Protein AF-0000000066564131 (afdb_homodimer)

Structure (mmCIF, N/CA/C/O backbone):
data_AF-0000000066564131-model_v1
#
loop_
_entity.id
_entity.type
_entity.pdbx_description
1 polymer 'HAUS augmin-like complex, subunit 7'
#
loop_
_atom_site.group_PDB
_atom_site.id
_atom_site.type_symbol
_atom_site.label_atom_id
_atom_site.label_alt_id
_atom_site.label_comp_id
_atom_site.label_asym_id
_atom_site.label_entity_id
_atom_site.label_seq_id
_atom_site.pdbx_PDB_ins_code
_atom_site.Cartn_x
_atom_site.Cartn_y
_atom_site.Cartn_z
_atom_site.occupancy
_atom_site.B_iso_or_equiv
_atom_site.auth_seq_id
_atom_site.auth_comp_id
_atom_site.auth_asym_id
_atom_site.auth_atom_id
_atom_site.pdbx_PDB_model_num
ATOM 1 N N . MET A 1 1 ? 65.5 -25.828 -34.531 1 21.27 1 MET A N 1
ATOM 2 C CA . MET A 1 1 ? 65.5 -26.016 -33.062 1 21.27 1 MET A CA 1
ATOM 3 C C . MET A 1 1 ? 64.812 -24.844 -32.375 1 21.27 1 MET A C 1
ATOM 5 O O . MET A 1 1 ? 64.188 -25.016 -31.359 1 21.27 1 MET A O 1
ATOM 9 N N . ALA A 1 2 ? 65.5 -23.75 -32.469 1 27.19 2 ALA A N 1
ATOM 10 C CA . ALA A 1 2 ? 65.25 -22.656 -31.531 1 27.19 2 ALA A CA 1
ATOM 11 C C . ALA A 1 2 ? 63.906 -22 -31.797 1 27.19 2 ALA A C 1
ATOM 13 O O . ALA A 1 2 ? 63.781 -21.156 -32.656 1 27.19 2 ALA A O 1
ATOM 14 N N . GLU A 1 3 ? 62.781 -22.859 -31.734 1 22.05 3 GLU A N 1
ATOM 15 C CA . GLU A 1 3 ? 61.438 -22.453 -32.125 1 22.05 3 GLU A CA 1
ATOM 16 C C . GLU A 1 3 ? 60.938 -21.281 -31.266 1 22.05 3 GLU A C 1
ATOM 18 O O . GLU A 1 3 ? 61.344 -21.156 -30.109 1 22.05 3 GLU A O 1
ATOM 23 N N . LYS A 1 4 ? 59.938 -20.578 -31.75 1 25.47 4 LYS A N 1
ATOM 24 C CA . LYS A 1 4 ? 59.219 -19.328 -31.594 1 25.47 4 LYS A CA 1
ATOM 25 C C . LYS A 1 4 ? 58.688 -19.172 -30.172 1 25.47 4 LYS A C 1
ATOM 27 O O . LYS A 1 4 ? 58.5 -20.156 -29.453 1 25.47 4 LYS A O 1
ATOM 32 N N . GLY A 1 5 ? 57.906 -18.031 -29.766 1 26.23 5 GLY A N 1
ATOM 33 C CA . GLY A 1 5 ? 57.594 -16.734 -29.188 1 26.23 5 GLY A CA 1
ATOM 34 C C . GLY A 1 5 ? 56.406 -16.781 -28.234 1 26.23 5 GLY A C 1
ATOM 35 O O . GLY A 1 5 ? 55.375 -16.156 -28.5 1 26.23 5 GLY A O 1
ATOM 36 N N . ALA A 1 6 ? 56.062 -17.938 -27.531 1 33.34 6 ALA A N 1
ATOM 37 C CA . ALA A 1 6 ? 54.688 -17.859 -27.094 1 33.34 6 ALA A CA 1
ATOM 38 C C . ALA A 1 6 ? 54.469 -16.688 -26.125 1 33.34 6 ALA A C 1
ATOM 40 O O . ALA A 1 6 ? 55.156 -16.594 -25.109 1 33.34 6 ALA A O 1
ATOM 41 N N . GLY A 1 7 ? 54.125 -15.492 -26.625 1 28.38 7 GLY A N 1
ATOM 42 C CA . GLY A 1 7 ? 53.781 -14.242 -25.953 1 28.38 7 GLY A CA 1
ATOM 43 C C . GLY A 1 7 ? 52.719 -14.406 -24.875 1 28.38 7 GLY A C 1
ATOM 44 O O . GLY A 1 7 ? 51.75 -15.156 -25.062 1 28.38 7 GLY A O 1
ATOM 45 N N . GLY A 1 8 ? 53.094 -14.375 -23.578 1 29.72 8 GLY A N 1
ATOM 46 C CA . GLY A 1 8 ? 52.344 -14.375 -22.328 1 29.72 8 GLY A CA 1
ATOM 47 C C . GLY A 1 8 ? 51.312 -13.25 -22.234 1 29.72 8 GLY A C 1
ATOM 48 O O . GLY A 1 8 ? 51.688 -12.07 -22.234 1 29.72 8 GLY A O 1
ATOM 49 N N . GLY A 1 9 ? 50.25 -13.242 -23.016 1 29.59 9 GLY A N 1
ATOM 50 C CA . GLY A 1 9 ? 49.219 -12.219 -22.969 1 29.59 9 GLY A CA 1
ATOM 51 C C . GLY A 1 9 ? 48.719 -11.93 -21.547 1 29.59 9 GLY A C 1
ATOM 52 O O . GLY A 1 9 ? 48.531 -12.852 -20.75 1 29.59 9 GLY A O 1
ATOM 53 N N . ALA A 1 10 ? 49.125 -10.781 -20.953 1 32.88 10 ALA A N 1
ATOM 54 C CA . ALA A 1 10 ? 48.719 -10.102 -19.734 1 32.88 10 ALA A CA 1
ATOM 55 C C . ALA A 1 10 ? 47.188 -9.922 -19.703 1 32.88 10 ALA A C 1
ATOM 57 O O . ALA A 1 10 ? 46.625 -9.32 -20.609 1 32.88 10 ALA A O 1
ATOM 58 N N . GLY A 1 11 ? 46.375 -10.93 -19.359 1 30.12 11 GLY A N 1
ATOM 59 C CA . GLY A 1 11 ? 44.969 -10.781 -19.125 1 30.12 11 GLY A CA 1
ATOM 60 C C . GLY A 1 11 ? 44.625 -9.633 -18.203 1 30.12 11 GLY A C 1
ATOM 61 O O . GLY A 1 11 ? 44.938 -9.672 -17.016 1 30.12 11 GLY A O 1
ATOM 62 N N . GLY A 1 12 ? 44.875 -8.375 -18.562 1 31.34 12 GLY A N 1
ATOM 63 C CA . GLY A 1 12 ? 44.344 -7.258 -17.797 1 31.34 12 GLY A CA 1
ATOM 64 C C . GLY A 1 12 ? 42.906 -7.426 -17.438 1 31.34 12 GLY A C 1
ATOM 65 O O . GLY A 1 12 ? 42.031 -7.461 -18.328 1 31.34 12 GLY A O 1
ATOM 66 N N . GLY A 1 13 ? 42.594 -8.266 -16.547 1 32.38 13 GLY A N 1
ATOM 67 C CA . GLY A 1 13 ? 41.25 -8.305 -16 1 32.38 13 GLY A CA 1
ATOM 68 C C . GLY A 1 13 ? 40.75 -6.938 -15.602 1 32.38 13 GLY A C 1
ATOM 69 O O . GLY A 1 13 ? 41.438 -6.188 -14.906 1 32.38 13 GLY A O 1
ATOM 70 N N . SER A 1 14 ? 40.25 -6.078 -16.578 1 35.25 14 SER A N 1
ATOM 71 C CA . SER A 1 14 ? 39.469 -4.883 -16.312 1 35.25 14 SER A CA 1
ATOM 72 C C . SER A 1 14 ? 38.594 -5.062 -15.07 1 35.25 14 SER A C 1
ATOM 74 O O . SER A 1 14 ? 37.938 -6.098 -14.906 1 35.25 14 SER A O 1
ATOM 76 N N . ASP A 1 15 ? 39 -4.391 -14.008 1 33.56 15 ASP A N 1
ATOM 77 C CA . ASP A 1 15 ? 38.344 -3.988 -12.781 1 33.56 15 ASP A CA 1
ATOM 78 C C . ASP A 1 15 ? 36.969 -3.346 -13.078 1 33.56 15 ASP A C 1
ATOM 80 O O . ASP A 1 15 ? 36.531 -2.461 -12.352 1 33.56 15 ASP A O 1
ATOM 84 N N . ASP A 1 16 ? 36.469 -3.533 -14.273 1 37 16 ASP A N 1
ATOM 85 C CA . ASP A 1 16 ? 35.125 -2.936 -14.383 1 37 16 ASP A CA 1
ATOM 86 C C . ASP A 1 16 ? 34.281 -3.227 -13.148 1 37 16 ASP A C 1
ATOM 88 O O . ASP A 1 16 ? 33.094 -3.467 -13.25 1 37 16 ASP A O 1
ATOM 92 N N . SER A 1 17 ? 34.875 -3.771 -12.102 1 38.88 17 SER A N 1
ATOM 93 C CA . SER A 1 17 ? 34 -4.184 -11 1 38.88 17 SER A CA 1
ATOM 94 C C . SER A 1 17 ? 33.312 -2.98 -10.359 1 38.88 17 SER A C 1
ATOM 96 O O . SER A 1 17 ? 32.594 -3.125 -9.359 1 38.88 17 SER A O 1
ATOM 98 N N . TYR A 1 18 ? 33.875 -1.776 -10.539 1 36.91 18 TYR A N 1
ATOM 99 C CA . TYR A 1 18 ? 33.438 -0.81 -9.539 1 36.91 18 TYR A CA 1
ATOM 100 C C . TYR A 1 18 ? 31.938 -0.532 -9.68 1 36.91 18 TYR A C 1
ATOM 102 O O . TYR A 1 18 ? 31.391 0.279 -8.938 1 36.91 18 TYR A O 1
ATOM 110 N N . TYR A 1 19 ? 31.547 -0.21 -10.961 1 37.5 19 TYR A N 1
ATOM 111 C CA . TYR A 1 19 ? 30.141 0.175 -10.953 1 37.5 19 TYR A CA 1
ATOM 112 C C . TYR A 1 19 ? 29.312 -0.785 -10.109 1 37.5 19 TYR A C 1
ATOM 114 O O . TYR A 1 19 ? 29.062 -1.925 -10.508 1 37.5 19 TYR A O 1
ATOM 122 N N . GLU A 1 20 ? 29.625 -0.934 -8.914 1 39.84 20 GLU A N 1
ATOM 123 C CA . GLU A 1 20 ? 28.734 -1.535 -7.93 1 39.84 20 GLU A CA 1
ATOM 124 C C . GLU A 1 20 ? 27.266 -1.31 -8.305 1 39.84 20 GLU A C 1
ATOM 126 O O . GLU A 1 20 ? 26.875 -0.201 -8.672 1 39.84 20 GLU A O 1
ATOM 131 N N . ASP A 1 21 ? 26.484 -2.16 -8.906 1 44.78 21 ASP A N 1
ATOM 132 C CA . ASP A 1 21 ? 25.062 -2.428 -9.172 1 44.78 21 ASP A CA 1
ATOM 133 C C . ASP A 1 21 ? 24.188 -1.838 -8.07 1 44.78 21 ASP A C 1
ATOM 135 O O . ASP A 1 21 ? 23.781 -2.545 -7.148 1 44.78 21 ASP A O 1
ATOM 139 N N . VAL A 1 22 ? 24.375 -0.812 -7.465 1 48.5 22 VAL A N 1
ATOM 140 C CA . VAL A 1 22 ? 23.672 -0.035 -6.453 1 48.5 22 VAL A CA 1
ATOM 141 C C . VAL A 1 22 ? 22.156 -0.109 -6.711 1 48.5 22 VAL A C 1
ATOM 143 O O . VAL A 1 22 ? 21.375 -0.29 -5.777 1 48.5 22 VAL A O 1
ATOM 146 N N . GLY A 1 23 ? 21.719 0.277 -7.934 1 51.34 23 GLY A N 1
ATOM 147 C CA . GLY A 1 23 ? 20.312 0.284 -8.297 1 51.34 23 GLY A CA 1
ATOM 148 C C . GLY A 1 23 ? 19.609 -1.019 -7.977 1 51.34 23 GLY A C 1
ATOM 149 O O . GLY A 1 23 ? 18.484 -1.013 -7.469 1 51.34 23 GLY A O 1
ATOM 150 N N . ASP A 1 24 ? 20.359 -2.17 -8.32 1 61.59 24 ASP A N 1
ATOM 151 C CA . ASP A 1 24 ? 19.859 -3.518 -8.086 1 61.59 24 ASP A CA 1
ATOM 152 C C . ASP A 1 24 ? 19.844 -3.854 -6.598 1 61.59 24 ASP A C 1
ATOM 154 O O . ASP A 1 24 ? 18.953 -4.555 -6.121 1 61.59 24 ASP A O 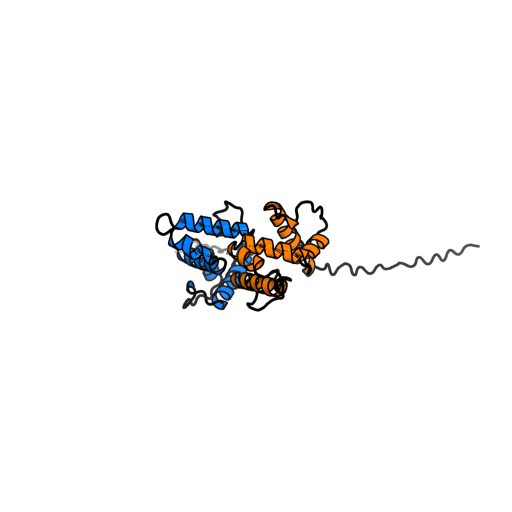1
ATOM 158 N N . ASP A 1 25 ? 20.688 -3.096 -5.879 1 78.88 25 ASP A N 1
ATOM 159 C CA . ASP A 1 25 ? 20.828 -3.455 -4.469 1 78.88 25 ASP A CA 1
ATOM 160 C C . ASP A 1 25 ? 19.594 -3.014 -3.678 1 78.88 25 ASP A C 1
ATOM 162 O O . ASP A 1 25 ? 19.109 -3.75 -2.818 1 78.88 25 ASP A O 1
ATOM 166 N N . CYS A 1 26 ? 19.25 -1.855 -4.102 1 79.56 26 CYS A N 1
ATOM 167 C CA . CYS A 1 26 ? 18.078 -1.378 -3.371 1 79.56 26 CYS A CA 1
ATOM 168 C C . CYS A 1 26 ? 16.875 -2.279 -3.617 1 79.56 26 CYS A C 1
ATOM 170 O O . CYS A 1 26 ? 16.141 -2.609 -2.686 1 79.56 26 CYS A O 1
ATOM 172 N N . VAL A 1 27 ? 16.812 -2.67 -4.871 1 86 27 VAL A N 1
ATOM 173 C CA . VAL A 1 27 ? 15.68 -3.516 -5.223 1 86 27 VAL A CA 1
ATOM 174 C C . VAL A 1 27 ? 15.836 -4.887 -4.566 1 86 27 VAL A C 1
ATOM 176 O O . VAL A 1 27 ? 14.859 -5.465 -4.086 1 86 27 VAL A O 1
ATOM 179 N N . VAL A 1 28 ? 16.984 -5.352 -4.547 1 90.44 28 VAL A N 1
ATOM 180 C CA . VAL A 1 28 ? 17.25 -6.648 -3.926 1 90.44 28 VAL A CA 1
ATOM 181 C C . VAL A 1 28 ? 16.922 -6.586 -2.438 1 90.44 28 VAL A C 1
ATOM 183 O O . VAL A 1 28 ? 16.266 -7.484 -1.903 1 90.44 28 VAL A O 1
ATOM 186 N N . LYS A 1 29 ? 17.375 -5.555 -1.848 1 90.94 29 LYS A N 1
ATOM 187 C CA . LYS A 1 29 ? 17.078 -5.391 -0.427 1 90.94 29 LYS A CA 1
ATOM 188 C C . LYS A 1 29 ? 15.57 -5.34 -0.182 1 90.94 29 LYS A C 1
ATOM 190 O O . LYS A 1 29 ? 15.062 -5.965 0.753 1 90.94 29 LYS A O 1
ATOM 195 N N . ALA A 1 30 ? 14.961 -4.59 -0.982 1 90.56 30 ALA A N 1
ATOM 196 C CA . ALA A 1 30 ? 13.508 -4.473 -0.859 1 90.56 30 ALA A CA 1
ATOM 197 C C . ALA A 1 30 ? 12.836 -5.828 -1.058 1 90.56 30 ALA A C 1
ATOM 199 O O . ALA A 1 30 ? 11.906 -6.18 -0.324 1 90.56 30 ALA A O 1
ATOM 200 N N . ALA A 1 31 ? 13.328 -6.559 -2.047 1 92.94 31 ALA A N 1
ATOM 201 C CA . ALA A 1 31 ? 12.766 -7.879 -2.32 1 92.94 31 ALA A CA 1
ATOM 202 C C . ALA A 1 31 ? 12.953 -8.812 -1.13 1 92.94 31 ALA A C 1
ATOM 204 O O . ALA A 1 31 ? 12.031 -9.539 -0.752 1 92.94 31 ALA A O 1
ATOM 205 N N . VAL A 1 32 ? 14.039 -8.805 -0.556 1 93.88 32 VAL A N 1
ATOM 206 C CA . VAL A 1 32 ? 14.328 -9.648 0.6 1 93.88 32 VAL A CA 1
ATOM 207 C C . VAL A 1 32 ? 13.398 -9.273 1.754 1 93.88 32 VAL A C 1
ATOM 209 O O . VAL A 1 32 ? 12.852 -10.148 2.432 1 93.88 32 VAL A O 1
ATOM 212 N N . GLU A 1 33 ? 13.219 -8.047 1.952 1 92.69 33 GLU A N 1
ATOM 213 C CA . GLU A 1 33 ? 12.32 -7.59 3.01 1 92.69 33 GLU A CA 1
ATOM 214 C C . GLU A 1 33 ? 10.891 -8.07 2.768 1 92.69 33 GLU A C 1
ATOM 216 O O . GLU A 1 33 ? 10.234 -8.57 3.682 1 92.69 33 GLU A O 1
ATOM 221 N N . VAL A 1 34 ? 10.43 -7.863 1.534 1 93.94 34 VAL A N 1
ATOM 222 C CA . VAL A 1 34 ? 9.078 -8.281 1.191 1 93.94 34 VAL A CA 1
ATOM 223 C C . VAL A 1 34 ? 8.945 -9.797 1.357 1 93.94 34 VAL A C 1
ATOM 225 O O . VAL A 1 34 ? 7.938 -10.289 1.865 1 93.94 34 VAL A O 1
ATOM 228 N N . PHE A 1 35 ? 9.977 -10.5 0.983 1 95.12 35 PHE A N 1
ATOM 229 C CA . PHE A 1 35 ? 10 -11.953 1.102 1 95.12 35 PHE A CA 1
ATOM 230 C C . PHE A 1 35 ? 9.828 -12.375 2.555 1 95.12 35 PHE A C 1
ATOM 232 O O . PHE A 1 35 ? 9.031 -13.266 2.857 1 95.12 35 PHE A O 1
ATOM 239 N N . GLU A 1 36 ? 10.539 -11.758 3.42 1 94.56 36 GLU A N 1
ATOM 240 C CA . GLU A 1 36 ? 10.445 -12.062 4.844 1 94.56 36 GLU A CA 1
ATOM 241 C C . GLU A 1 36 ? 9.062 -11.727 5.395 1 94.56 36 GLU A C 1
ATOM 243 O O . GLU A 1 36 ? 8.516 -12.477 6.211 1 94.56 36 GLU A O 1
ATOM 248 N N . LYS A 1 37 ? 8.57 -10.648 4.988 1 93.94 37 LYS A N 1
ATOM 249 C CA . LYS A 1 37 ? 7.234 -10.266 5.43 1 93.94 37 LYS A CA 1
ATOM 250 C C . LYS A 1 37 ? 6.188 -11.266 4.945 1 93.94 37 LYS A C 1
ATOM 252 O O . LYS A 1 37 ? 5.258 -11.602 5.684 1 93.94 37 LYS A O 1
ATOM 257 N N . LEU A 1 38 ? 6.301 -11.672 3.729 1 95.62 38 LEU A N 1
ATOM 258 C CA . LEU A 1 38 ? 5.391 -12.672 3.182 1 95.62 38 LEU A CA 1
ATOM 259 C C . LEU A 1 38 ? 5.445 -13.961 3.998 1 95.62 38 LEU A C 1
ATOM 261 O O . LEU A 1 38 ? 4.406 -14.562 4.285 1 95.62 38 LEU A O 1
ATOM 265 N N . LYS A 1 39 ? 6.656 -14.336 4.332 1 94.38 39 LYS A N 1
ATOM 266 C CA . LYS A 1 39 ? 6.809 -15.508 5.191 1 94.38 39 LYS A CA 1
ATOM 267 C C . LYS A 1 39 ? 6.14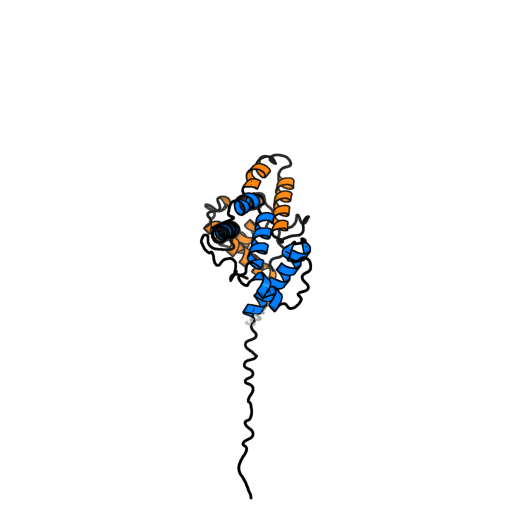1 -15.289 6.547 1 94.38 39 LYS A C 1
ATOM 269 O O . LYS A 1 39 ? 5.516 -16.203 7.094 1 94.38 39 LYS A O 1
ATOM 274 N N . GLY A 1 40 ? 6.34 -14.117 7.027 1 92.94 40 GLY A N 1
ATOM 275 C CA . GLY A 1 40 ? 5.785 -13.781 8.328 1 92.94 40 GLY A CA 1
ATOM 276 C C . GLY A 1 40 ? 4.273 -13.867 8.375 1 92.94 40 GLY A C 1
ATOM 277 O O . GLY A 1 40 ? 3.695 -14.211 9.406 1 92.94 40 GLY A O 1
ATOM 278 N N . ILE A 1 41 ? 3.615 -13.586 7.309 1 93.31 41 ILE A N 1
ATOM 279 C CA . ILE A 1 41 ? 2.156 -13.625 7.297 1 93.31 41 ILE A CA 1
ATOM 280 C C . ILE A 1 41 ? 1.683 -14.945 6.695 1 93.31 41 ILE A C 1
ATOM 282 O O . ILE A 1 41 ? 0.533 -15.062 6.27 1 93.31 41 ILE A O 1
ATOM 286 N N . SER A 1 42 ? 2.566 -15.891 6.555 1 93.25 42 SER A N 1
ATOM 287 C CA . SER A 1 42 ? 2.297 -17.266 6.129 1 93.25 42 SER A CA 1
ATOM 288 C C . SER A 1 42 ? 1.725 -17.297 4.715 1 93.25 42 SER A C 1
ATOM 290 O O . SER A 1 42 ? 0.73 -17.984 4.461 1 93.25 42 SER A O 1
ATOM 292 N N . CYS A 1 43 ? 2.295 -16.594 3.762 1 96.38 43 CYS A N 1
ATOM 293 C CA . CYS A 1 43 ? 1.938 -16.734 2.354 1 96.38 43 CYS A CA 1
ATOM 294 C C . CYS A 1 43 ? 2.037 -18.188 1.903 1 96.38 43 CYS A C 1
ATOM 296 O O . CYS A 1 43 ? 3.109 -18.797 1.973 1 96.38 43 CYS A O 1
ATOM 298 N N . PRO A 1 44 ? 1.029 -18.734 1.34 1 96.06 44 PRO A N 1
ATOM 299 C CA . PRO A 1 44 ? 1.027 -20.156 1.01 1 96.06 44 PRO A CA 1
ATOM 300 C C . PRO A 1 44 ? 1.983 -20.5 -0.13 1 96.06 44 PRO A C 1
ATOM 302 O O . PRO A 1 44 ? 2.441 -21.641 -0.234 1 96.06 44 PRO A O 1
ATOM 305 N N . PHE A 1 45 ? 2.342 -19.562 -0.992 1 95.38 45 PHE A N 1
ATOM 306 C CA . PHE A 1 45 ? 3.182 -19.812 -2.156 1 95.38 45 PHE A CA 1
ATOM 307 C C . PHE A 1 45 ? 4.652 -19.859 -1.764 1 95.38 45 PHE A C 1
ATOM 309 O O . PHE A 1 45 ? 5.508 -20.234 -2.57 1 95.38 45 PHE A O 1
ATOM 316 N N . LEU A 1 46 ? 4.941 -19.469 -0.577 1 95.19 46 LEU A N 1
ATOM 317 C CA . LEU A 1 46 ? 6.328 -19.516 -0.123 1 95.19 46 LEU A CA 1
ATOM 318 C C . LEU A 1 46 ? 6.559 -20.688 0.816 1 95.19 46 LEU A C 1
ATOM 320 O O . LEU A 1 46 ? 7.691 -20.953 1.219 1 95.19 46 LEU A O 1
ATOM 324 N N . ASP A 1 47 ? 5.508 -21.312 1.133 1 91.75 47 ASP A N 1
ATOM 325 C CA . ASP A 1 47 ? 5.617 -22.469 2.031 1 91.75 47 ASP A CA 1
ATOM 326 C C . ASP A 1 47 ? 6.492 -23.562 1.421 1 91.75 47 ASP A C 1
ATOM 328 O O . ASP A 1 47 ? 6.309 -23.922 0.258 1 91.75 47 ASP A O 1
ATOM 332 N N . GLY A 1 48 ? 7.48 -23.938 2.168 1 89.25 48 GLY A N 1
ATOM 333 C CA . GLY A 1 48 ? 8.336 -25.031 1.721 1 89.25 48 GLY A CA 1
ATOM 334 C C . GLY A 1 48 ? 9.492 -24.562 0.858 1 89.25 48 GLY A C 1
ATOM 335 O O . GLY A 1 48 ? 10.32 -25.375 0.424 1 89.25 48 GLY A O 1
ATOM 336 N N . LEU A 1 49 ? 9.461 -23.297 0.427 1 89.19 49 LEU A N 1
ATOM 337 C CA . LEU A 1 49 ? 10.586 -22.75 -0.324 1 89.19 49 LEU A CA 1
ATOM 338 C C . LEU A 1 49 ? 11.781 -22.5 0.59 1 89.19 49 LEU A C 1
ATOM 340 O O . LEU A 1 49 ? 11.625 -22.016 1.709 1 89.19 49 LEU A O 1
ATOM 344 N N . TYR A 1 50 ? 12.977 -22.984 0.189 1 90.38 50 TYR A N 1
ATOM 345 C CA . TYR A 1 50 ? 14.211 -22.75 0.926 1 90.38 50 TYR A CA 1
ATOM 346 C C . TYR A 1 50 ? 15.188 -21.906 0.114 1 90.38 50 TYR A C 1
ATOM 348 O O . TYR A 1 50 ? 16.281 -22.359 -0.23 1 90.38 50 TYR A O 1
ATOM 356 N N . ILE A 1 51 ? 14.82 -20.766 -0.313 1 91.81 51 ILE A N 1
ATOM 357 C CA . ILE A 1 51 ? 15.648 -19.812 -1.055 1 91.81 51 ILE A CA 1
ATOM 358 C C . ILE A 1 51 ? 16.25 -18.797 -0.093 1 91.81 51 ILE A C 1
ATOM 360 O O . ILE A 1 51 ? 15.562 -18.266 0.779 1 91.81 51 ILE A O 1
ATOM 364 N N . THR A 1 52 ? 17.594 -18.562 -0.138 1 90.12 52 THR A N 1
ATOM 365 C CA . THR A 1 52 ? 18.266 -17.609 0.737 1 90.12 52 THR A CA 1
ATOM 366 C C . THR A 1 52 ? 19.047 -16.578 -0.079 1 90.12 52 THR A C 1
ATOM 368 O O . THR A 1 52 ? 19.312 -15.484 0.398 1 90.12 52 THR A O 1
ATOM 371 N N . GLU A 1 53 ? 19.344 -16.969 -1.308 1 93.62 53 GLU A N 1
ATOM 372 C CA . GLU A 1 53 ? 20.125 -16.062 -2.15 1 93.62 53 GLU A CA 1
ATOM 373 C C . GLU A 1 53 ? 19.312 -14.836 -2.545 1 93.62 53 GLU A C 1
ATOM 375 O O . GLU A 1 53 ? 18.266 -14.961 -3.191 1 93.62 53 GLU A O 1
ATOM 380 N N . PRO A 1 54 ? 19.719 -13.617 -2.234 1 93.38 54 PRO A N 1
ATOM 381 C CA . PRO A 1 54 ? 18.938 -12.391 -2.453 1 93.38 54 PRO A CA 1
ATOM 382 C C . PRO A 1 54 ? 18.578 -12.172 -3.92 1 93.38 54 PRO A C 1
ATOM 384 O O . PRO A 1 54 ? 17.469 -11.742 -4.227 1 93.38 54 PRO A O 1
ATOM 387 N N . LYS A 1 55 ? 19.406 -12.438 -4.789 1 92.19 55 LYS A N 1
ATOM 388 C CA . LYS A 1 55 ? 19.125 -12.25 -6.207 1 92.19 55 LYS A CA 1
ATOM 389 C C . LYS A 1 55 ? 18.016 -13.195 -6.676 1 92.19 55 LYS A C 1
ATOM 391 O O . LYS A 1 55 ? 17.203 -12.836 -7.523 1 92.19 55 LYS A O 1
ATOM 396 N N . THR A 1 56 ? 18.109 -14.438 -6.176 1 93.81 56 THR A N 1
ATOM 397 C CA . THR A 1 56 ? 17.078 -15.414 -6.508 1 93.81 56 THR A CA 1
ATOM 398 C C . THR A 1 56 ? 15.727 -14.969 -5.973 1 93.81 56 THR A C 1
ATOM 400 O O . THR A 1 56 ? 14.703 -15.117 -6.652 1 93.81 56 THR A O 1
ATOM 403 N N . ILE A 1 57 ? 15.734 -14.445 -4.75 1 94.88 57 ILE A N 1
ATOM 404 C CA . ILE A 1 57 ? 14.516 -13.906 -4.156 1 94.88 57 ILE A CA 1
ATOM 405 C C . ILE A 1 57 ? 13.969 -12.781 -5.031 1 94.88 57 ILE A C 1
ATOM 407 O O . ILE A 1 57 ? 12.766 -12.734 -5.32 1 94.88 57 ILE A O 1
ATOM 411 N N . MET A 1 58 ? 14.82 -11.961 -5.457 1 92.38 58 MET A N 1
ATOM 412 C CA . MET A 1 58 ? 14.43 -10.844 -6.309 1 92.38 58 MET A CA 1
ATOM 413 C C . MET A 1 58 ? 13.805 -11.344 -7.609 1 92.38 58 MET A C 1
ATOM 415 O O . MET A 1 58 ? 12.773 -10.836 -8.039 1 92.38 58 MET A O 1
ATOM 419 N N . GLU A 1 59 ? 14.383 -12.328 -8.188 1 91.44 59 GLU A N 1
ATOM 420 C CA . GLU A 1 59 ? 13.867 -12.867 -9.438 1 91.44 59 GLU A CA 1
ATOM 421 C C . GLU A 1 59 ? 12.477 -13.477 -9.25 1 91.44 59 GLU A C 1
ATOM 423 O O . GLU A 1 59 ? 11.586 -13.281 -10.086 1 91.44 59 GLU A O 1
ATOM 428 N N . LEU A 1 60 ? 12.359 -14.211 -8.164 1 93.12 60 LEU A N 1
ATOM 429 C CA . LEU A 1 60 ? 11.078 -14.836 -7.848 1 93.12 60 LEU A CA 1
ATOM 430 C C . LEU A 1 60 ? 9.969 -13.797 -7.758 1 93.12 60 LEU A C 1
ATOM 432 O O . LEU A 1 60 ? 8.875 -14 -8.281 1 93.12 60 LEU A O 1
ATOM 436 N N . LEU A 1 61 ? 10.281 -12.641 -7.18 1 93.19 61 LEU A N 1
ATOM 437 C CA . LEU A 1 61 ? 9.25 -11.664 -6.852 1 93.19 61 LEU A CA 1
ATOM 438 C C . LEU A 1 61 ? 9.109 -10.625 -7.965 1 93.19 61 LEU A C 1
ATOM 440 O O . LEU A 1 61 ? 8.078 -9.961 -8.07 1 93.19 61 LEU A O 1
ATOM 444 N N . CYS A 1 62 ? 10.094 -10.523 -8.758 1 91.06 62 CYS A N 1
ATOM 445 C CA . CYS A 1 62 ? 10.07 -9.391 -9.672 1 91.06 62 CYS A CA 1
ATOM 446 C C . CYS A 1 62 ? 10.078 -9.867 -11.125 1 91.06 62 CYS A C 1
ATOM 448 O O . CYS A 1 62 ? 9.711 -9.109 -12.023 1 91.06 62 CYS A O 1
ATOM 450 N N . ARG A 1 63 ? 10.391 -10.93 -11.359 1 87.94 63 ARG A N 1
ATOM 451 C CA . ARG A 1 63 ? 10.398 -11.438 -12.727 1 87.94 63 ARG A CA 1
ATOM 452 C C . ARG A 1 63 ? 9.016 -11.953 -13.125 1 87.94 63 ARG A C 1
ATOM 454 O O . ARG A 1 63 ? 8.398 -12.719 -12.383 1 87.94 63 ARG A O 1
ATOM 461 N N . PRO A 1 64 ? 8.562 -11.492 -14.258 1 88.81 64 PRO A N 1
ATOM 462 C CA . PRO A 1 64 ? 7.266 -11.984 -14.727 1 88.81 64 PRO A CA 1
ATOM 463 C C . PRO A 1 64 ? 7.223 -13.508 -14.844 1 88.81 64 PRO A C 1
ATOM 465 O O . PRO A 1 64 ? 8.133 -14.109 -15.422 1 88.81 64 PRO A O 1
ATOM 468 N N . SER A 1 65 ? 6.266 -14.055 -14.18 1 88.38 65 SER A N 1
ATOM 469 C CA . SER A 1 65 ? 6.008 -15.492 -14.18 1 88.38 65 SER A CA 1
ATOM 470 C C . SER A 1 65 ? 4.633 -15.805 -13.609 1 88.38 65 SER A C 1
ATOM 472 O O . SER A 1 65 ? 3.961 -14.93 -13.062 1 88.38 65 SER A O 1
ATOM 474 N N . LYS A 1 66 ? 4.246 -17.031 -13.906 1 89.94 66 LYS A N 1
ATOM 475 C CA . LYS A 1 66 ? 2.98 -17.469 -13.328 1 89.94 66 LYS A CA 1
ATOM 476 C C . LYS A 1 66 ? 3.047 -17.469 -11.805 1 89.94 66 LYS A C 1
ATOM 478 O O . LYS A 1 66 ? 2.068 -17.141 -11.133 1 89.94 66 LYS A O 1
ATOM 483 N N . TYR A 1 67 ? 4.152 -17.844 -11.328 1 90.56 67 TYR A N 1
ATOM 484 C CA . TYR A 1 67 ? 4.336 -17.938 -9.883 1 90.56 67 TYR A CA 1
ATOM 485 C C . TYR A 1 67 ? 4.184 -16.562 -9.234 1 90.56 67 TYR A C 1
ATOM 487 O O . TYR A 1 67 ? 3.463 -16.406 -8.25 1 90.56 67 TYR A O 1
ATOM 495 N N . ARG A 1 68 ? 4.852 -15.578 -9.773 1 92.94 68 ARG A N 1
ATOM 496 C CA . ARG A 1 68 ? 4.73 -14.211 -9.273 1 92.94 68 ARG A CA 1
ATOM 497 C C . ARG A 1 68 ? 3.285 -13.727 -9.344 1 92.94 68 ARG A C 1
ATOM 499 O O . ARG A 1 68 ? 2.801 -13.062 -8.43 1 92.94 68 ARG A O 1
ATOM 506 N N . LEU A 1 69 ? 2.652 -14.07 -10.391 1 90.25 69 LEU A N 1
ATOM 507 C CA . LEU A 1 69 ? 1.262 -13.664 -10.562 1 90.25 69 LEU A CA 1
ATOM 508 C C . LEU A 1 69 ? 0.384 -14.258 -9.461 1 90.25 69 LEU A C 1
ATOM 510 O O . LEU A 1 69 ? -0.492 -13.57 -8.93 1 90.25 69 LEU A O 1
ATOM 514 N N . ASP A 1 70 ? 0.634 -15.492 -9.195 1 92.31 70 ASP A N 1
ATOM 515 C CA . ASP A 1 70 ? -0.132 -16.156 -8.133 1 92.31 70 ASP A CA 1
ATOM 516 C C . ASP A 1 70 ? 0.076 -15.453 -6.793 1 92.31 70 ASP A C 1
ATOM 518 O O . ASP A 1 70 ? -0.877 -15.258 -6.039 1 92.31 70 ASP A O 1
ATOM 522 N N . ILE A 1 71 ? 1.281 -15.07 -6.484 1 94.94 71 ILE A N 1
ATOM 523 C CA . ILE A 1 71 ? 1.6 -14.367 -5.242 1 94.94 71 ILE A CA 1
ATOM 524 C C . ILE A 1 71 ? 0.896 -13.016 -5.215 1 94.94 71 ILE A C 1
ATOM 526 O O . ILE A 1 71 ? 0.293 -12.641 -4.207 1 94.94 71 ILE A O 1
ATOM 530 N N . LEU A 1 72 ? 0.969 -12.328 -6.367 1 93.12 72 LEU A N 1
ATOM 531 C CA . LEU A 1 72 ? 0.342 -11.016 -6.461 1 93.12 72 LEU A CA 1
ATOM 532 C C . LEU A 1 72 ? -1.168 -11.117 -6.27 1 93.12 72 LEU A C 1
ATOM 534 O O . LEU A 1 72 ? -1.767 -10.312 -5.562 1 93.12 72 LEU A O 1
ATOM 538 N N . GLU A 1 73 ? -1.727 -12.078 -6.879 1 92.94 73 GLU A N 1
ATOM 539 C CA . GLU A 1 73 ? -3.16 -12.305 -6.723 1 92.94 73 GLU A CA 1
ATOM 540 C C . GLU A 1 73 ? -3.521 -12.555 -5.262 1 92.94 73 GLU A C 1
ATOM 542 O O . GLU A 1 73 ? -4.473 -11.961 -4.738 1 92.94 73 GLU A O 1
ATOM 547 N N . TRP A 1 74 ? -2.773 -13.414 -4.637 1 95.88 74 TRP A N 1
ATOM 548 C CA . TRP A 1 74 ? -2.998 -13.727 -3.23 1 95.88 74 TRP A CA 1
ATOM 549 C C . TRP A 1 74 ? -2.887 -12.477 -2.365 1 95.88 74 TRP A C 1
ATOM 551 O O . TRP A 1 74 ? -3.713 -12.258 -1.479 1 95.88 74 TRP A O 1
ATOM 561 N N . MET A 1 75 ? -1.882 -11.672 -2.633 1 95.69 75 MET A N 1
ATOM 562 C CA . MET A 1 75 ? -1.696 -10.422 -1.895 1 95.69 75 MET A CA 1
ATOM 563 C C . MET A 1 75 ? -2.895 -9.5 -2.076 1 95.69 75 MET A C 1
ATOM 565 O O . MET A 1 75 ? -3.385 -8.914 -1.108 1 95.69 75 MET A O 1
ATOM 569 N N . CYS A 1 76 ? -3.342 -9.359 -3.303 1 95.31 76 CYS A N 1
ATOM 570 C CA . CYS A 1 76 ? -4.461 -8.469 -3.598 1 95.31 76 CYS A CA 1
ATOM 571 C C . CYS A 1 76 ? -5.727 -8.93 -2.885 1 95.31 76 CYS A C 1
ATOM 573 O O . CYS A 1 76 ? -6.457 -8.109 -2.32 1 95.31 76 CYS A O 1
ATOM 575 N N . ILE A 1 77 ? -5.93 -10.148 -2.873 1 95.88 77 ILE A N 1
ATOM 576 C CA . ILE A 1 77 ? -7.109 -10.711 -2.225 1 95.88 77 ILE A CA 1
ATOM 577 C C . ILE A 1 77 ? -7.031 -10.477 -0.717 1 95.88 77 ILE A C 1
ATOM 579 O O . ILE A 1 77 ? -8.047 -10.219 -0.066 1 95.88 77 ILE A O 1
ATOM 583 N N . ARG A 1 78 ? -5.844 -10.617 -0.204 1 94 78 ARG A N 1
ATOM 584 C CA . ARG A 1 78 ? -5.648 -10.344 1.217 1 94 78 ARG A CA 1
ATOM 585 C C . ARG A 1 78 ? -6.02 -8.906 1.554 1 94 78 ARG A C 1
ATOM 587 O O . ARG A 1 78 ? -6.602 -8.641 2.609 1 94 78 ARG A O 1
ATOM 594 N N . VAL A 1 79 ? -5.719 -8 0.733 1 94.75 79 VAL A N 1
ATOM 595 C CA . VAL A 1 79 ? -5.977 -6.578 0.932 1 94.75 79 VAL A CA 1
ATOM 596 C C . VAL A 1 79 ? -7.461 -6.289 0.715 1 94.75 79 VAL A C 1
ATOM 598 O O . VAL A 1 79 ? -8.086 -5.59 1.515 1 94.75 79 VAL A O 1
ATOM 601 N N . CYS A 1 80 ? -7.953 -6.84 -0.313 1 96.5 80 CYS A N 1
ATOM 602 C CA . CYS A 1 80 ? -9.359 -6.648 -0.659 1 96.5 80 CYS A CA 1
ATOM 603 C C . CYS A 1 80 ? -10.031 -7.984 -0.967 1 96.5 80 CYS A C 1
ATOM 605 O O . CYS A 1 80 ? -10.047 -8.422 -2.119 1 96.5 80 CYS A O 1
ATOM 607 N N . PRO A 1 81 ? -10.688 -8.555 -0.037 1 94.38 81 PRO A N 1
ATOM 608 C CA . PRO A 1 81 ? -11.266 -9.891 -0.182 1 94.38 81 PRO A CA 1
ATOM 609 C C . PRO A 1 81 ? -12.32 -9.961 -1.287 1 94.38 81 PRO A C 1
ATOM 611 O O . PRO A 1 81 ? -12.555 -11.031 -1.855 1 94.38 81 PRO A O 1
ATOM 614 N N . SER A 1 82 ? -12.867 -8.844 -1.607 1 92.62 82 SER A N 1
ATOM 615 C CA . SER A 1 82 ? -13.875 -8.82 -2.662 1 92.62 82 SER A CA 1
ATOM 616 C C . SER A 1 82 ? -13.266 -9.188 -4.012 1 92.62 82 SER A C 1
ATOM 618 O O . SER A 1 82 ? -13.992 -9.516 -4.957 1 92.62 82 SER A O 1
ATOM 620 N N . LEU A 1 83 ? -12.023 -9.133 -4.168 1 93.56 83 LEU A N 1
ATOM 621 C CA . LEU A 1 83 ? -11.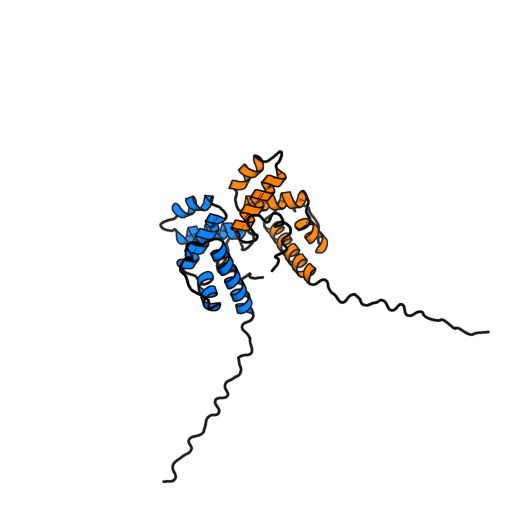344 -9.461 -5.414 1 93.56 83 LEU A CA 1
ATOM 622 C C . LEU A 1 83 ? -11.336 -10.969 -5.645 1 93.56 83 LEU A C 1
ATOM 624 O O . LEU A 1 83 ? -11.094 -11.43 -6.766 1 93.56 83 LEU A O 1
ATOM 628 N N . GLN A 1 84 ? -11.523 -11.75 -4.602 1 92.62 84 GLN A N 1
ATOM 629 C CA . GLN A 1 84 ? -11.562 -13.195 -4.758 1 92.62 84 GLN A CA 1
ATOM 630 C C . GLN A 1 84 ? -12.641 -13.617 -5.758 1 92.62 84 GLN A C 1
ATOM 632 O O . GLN A 1 84 ? -12.375 -14.398 -6.672 1 92.62 84 GLN A O 1
ATOM 637 N N . ASP A 1 85 ? -13.797 -13.07 -5.57 1 89.75 85 ASP A N 1
ATOM 638 C CA . ASP A 1 85 ? -14.898 -13.391 -6.484 1 89.75 85 ASP A CA 1
ATOM 639 C C . ASP A 1 85 ? -14.578 -12.922 -7.902 1 89.75 85 ASP A C 1
ATOM 641 O O . ASP A 1 85 ? -14.828 -13.641 -8.867 1 89.75 85 ASP A O 1
ATOM 645 N N . LYS A 1 86 ? -14.016 -11.773 -8.016 1 89.19 86 LYS A N 1
ATOM 646 C CA . LYS A 1 86 ? -13.68 -11.211 -9.32 1 89.19 86 LYS A CA 1
ATOM 647 C C . LYS A 1 86 ? -12.641 -12.078 -10.039 1 89.19 86 LYS A C 1
ATOM 649 O O . LYS A 1 86 ? -12.773 -12.359 -11.227 1 89.19 86 LYS A O 1
ATOM 654 N N . PHE A 1 87 ? -11.633 -12.539 -9.32 1 90.38 87 PHE A N 1
ATOM 655 C CA . PHE A 1 87 ? -10.562 -13.336 -9.914 1 90.38 87 PHE A CA 1
ATOM 656 C C . PHE A 1 87 ? -11.07 -14.719 -10.289 1 90.38 87 PHE A C 1
ATOM 658 O O . PHE A 1 87 ? -10.609 -15.312 -11.273 1 90.38 87 PHE A O 1
ATOM 665 N N . SER A 1 88 ? -11.992 -15.219 -9.523 1 87.5 88 SER A N 1
ATOM 666 C CA . SER A 1 88 ? -12.547 -16.547 -9.789 1 87.5 88 SER A CA 1
ATOM 667 C C . SER A 1 88 ? -13.406 -16.531 -11.055 1 87.5 88 SER A C 1
ATOM 669 O O . SER A 1 88 ? -13.492 -17.547 -11.75 1 87.5 88 SER A O 1
ATOM 671 N N . LEU A 1 89 ? -14.039 -15.438 -11.32 1 83.75 89 LEU A N 1
ATOM 672 C CA . LEU A 1 89 ? -14.891 -15.312 -12.492 1 83.75 89 LEU A CA 1
ATOM 673 C C . LEU A 1 89 ? -14.047 -15.141 -13.758 1 83.75 89 LEU A C 1
ATOM 675 O O . LEU A 1 89 ? -14.484 -15.508 -14.852 1 83.75 89 LEU A O 1
ATOM 679 N N . LEU A 1 90 ? -12.781 -14.641 -13.656 1 76.62 90 LEU A N 1
ATOM 680 C CA . LEU A 1 90 ? -11.922 -14.328 -14.797 1 76.62 90 LEU A CA 1
ATOM 681 C C . LEU A 1 90 ? -11.203 -15.578 -15.289 1 76.62 90 LEU A C 1
ATOM 683 O O . LEU A 1 90 ? -10.328 -15.492 -16.156 1 76.62 90 LEU A O 1
ATOM 687 N N . LYS A 1 91 ? -11.367 -16.922 -15.188 1 65.69 91 LYS A N 1
ATOM 688 C CA . LYS A 1 91 ? -10.688 -18.156 -15.602 1 65.69 91 LYS A CA 1
ATOM 689 C C . LYS A 1 91 ? -10.164 -18.031 -17.031 1 65.69 91 LYS A C 1
ATOM 691 O O . LYS A 1 91 ? -9.031 -18.422 -17.312 1 65.69 91 LYS A O 1
ATOM 696 N N . GLY A 1 92 ? -10.734 -17.734 -18.156 1 54.72 92 GLY A N 1
ATOM 697 C CA . GLY A 1 92 ? -10.25 -17.828 -19.531 1 54.72 92 GLY A CA 1
ATOM 698 C C . GLY A 1 92 ? -9.305 -16.703 -19.891 1 54.72 92 GLY A C 1
ATOM 699 O O . GLY A 1 92 ? -8.172 -16.938 -20.312 1 54.72 92 GLY A O 1
ATOM 700 N N . ASN A 1 93 ? -9.727 -15.656 -20.484 1 58.38 93 ASN A N 1
ATOM 701 C CA . ASN A 1 93 ? -9.094 -14.398 -20.859 1 58.38 93 ASN A CA 1
ATOM 702 C C . ASN A 1 93 ? -8.531 -13.664 -19.656 1 58.38 93 ASN A C 1
ATOM 704 O O . ASN A 1 93 ? -8.219 -12.469 -19.734 1 58.38 93 ASN A O 1
ATOM 708 N N . ALA A 1 94 ? -7.949 -14.523 -18.547 1 75.5 94 ALA A N 1
ATOM 709 C CA . ALA A 1 94 ? -8.086 -14.359 -17.094 1 75.5 94 ALA A CA 1
ATOM 710 C C . ALA A 1 94 ? -6.91 -13.578 -16.516 1 75.5 94 ALA A C 1
ATOM 712 O O . ALA A 1 94 ? -7.098 -12.68 -15.703 1 75.5 94 ALA A O 1
ATOM 713 N N . VAL A 1 95 ? -5.77 -13.742 -17.469 1 82.81 95 VAL A N 1
ATOM 714 C CA . VAL A 1 95 ? -4.613 -13.133 -16.828 1 82.81 95 VAL A CA 1
ATOM 715 C C . VAL A 1 95 ? -4.66 -11.617 -17.016 1 82.81 95 VAL A C 1
ATOM 717 O O . VAL A 1 95 ? -4.402 -10.859 -16.078 1 82.81 95 VAL A O 1
ATOM 720 N N . ASP A 1 96 ? -4.973 -11.18 -18.266 1 84.5 96 ASP A N 1
ATOM 721 C CA . ASP A 1 96 ? -5.012 -9.75 -18.562 1 84.5 96 ASP A CA 1
ATOM 722 C C . ASP A 1 96 ? -6.012 -9.031 -17.672 1 84.5 96 ASP A C 1
ATOM 724 O O . ASP A 1 96 ? -5.742 -7.922 -17.203 1 84.5 96 ASP A O 1
ATOM 728 N N . MET A 1 97 ? -7.051 -9.656 -17.531 1 85.25 97 MET A N 1
ATOM 729 C CA . MET A 1 97 ? -8.078 -9.039 -16.688 1 85.25 97 MET A CA 1
ATOM 730 C C . MET A 1 97 ? -7.652 -9.023 -15.234 1 85.25 97 MET A C 1
ATOM 732 O O . MET A 1 97 ? -7.945 -8.062 -14.508 1 85.25 97 MET A O 1
ATOM 736 N N . LYS A 1 98 ? -6.996 -10.109 -14.797 1 88.5 98 LYS A N 1
ATOM 737 C CA . LYS A 1 98 ? -6.465 -10.133 -13.438 1 88.5 98 LYS A CA 1
ATOM 738 C C . LYS A 1 98 ? -5.449 -9.008 -13.227 1 88.5 98 LYS A C 1
ATOM 740 O O . LYS A 1 98 ? -5.492 -8.305 -12.219 1 88.5 98 LYS A O 1
ATOM 745 N N . ILE A 1 99 ? -4.664 -8.812 -14.211 1 89.12 99 ILE A N 1
ATOM 746 C CA . ILE A 1 99 ? -3.639 -7.777 -14.148 1 89.12 99 ILE A CA 1
ATOM 747 C C . ILE A 1 99 ? -4.297 -6.402 -14.078 1 89.12 99 ILE A C 1
ATOM 749 O O . ILE A 1 99 ? -3.861 -5.539 -13.32 1 89.12 99 ILE A O 1
ATOM 753 N N . GLN A 1 100 ? -5.285 -6.25 -14.828 1 89.06 100 GLN A N 1
ATOM 754 C CA . GLN A 1 100 ? -6.004 -4.98 -14.812 1 89.06 100 GLN A CA 1
ATOM 755 C C . GLN A 1 100 ? -6.543 -4.676 -13.414 1 89.06 100 GLN A C 1
ATOM 757 O O . GLN A 1 100 ? -6.48 -3.533 -12.953 1 89.06 100 GLN A O 1
ATOM 762 N N . GLU A 1 101 ? -7.109 -5.695 -12.812 1 91.38 101 GLU A N 1
ATOM 763 C CA . GLU A 1 101 ? -7.613 -5.508 -11.453 1 91.38 101 GLU A CA 1
ATOM 764 C C . GLU A 1 101 ? -6.48 -5.172 -10.492 1 91.38 101 GLU A C 1
ATOM 766 O O . GLU A 1 101 ? -6.648 -4.348 -9.586 1 91.38 101 GLU A O 1
ATOM 771 N N . MET A 1 102 ? -5.352 -5.832 -10.734 1 92.25 102 MET A N 1
ATOM 772 C CA . MET A 1 102 ? -4.191 -5.555 -9.891 1 92.25 102 MET A CA 1
ATOM 773 C C . MET A 1 102 ? -3.684 -4.137 -10.109 1 92.25 102 MET A C 1
ATOM 775 O O . MET A 1 102 ? -3.303 -3.453 -9.156 1 92.25 102 MET A O 1
ATOM 779 N N . VAL A 1 103 ? -3.699 -3.668 -11.289 1 91.56 103 VAL A N 1
ATOM 780 C CA . VAL A 1 103 ? -3.277 -2.311 -11.617 1 91.56 103 VAL A CA 1
ATOM 781 C C 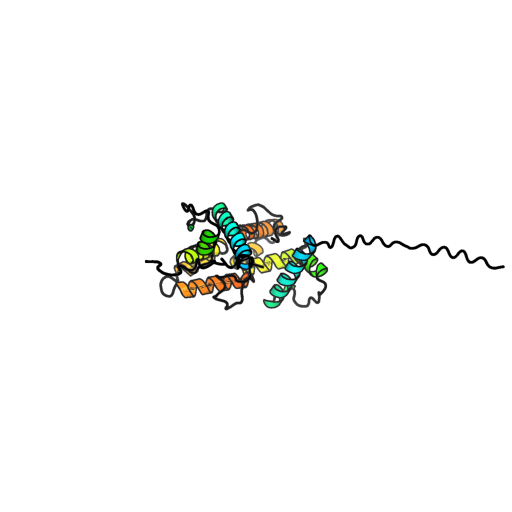. VAL A 1 103 ? -4.23 -1.303 -10.977 1 91.56 103 VAL A C 1
ATOM 783 O O . VAL A 1 103 ? -3.793 -0.28 -10.445 1 91.56 103 VAL A O 1
ATOM 786 N N . LYS A 1 104 ? -5.457 -1.596 -11.055 1 93.19 104 LYS A N 1
ATOM 787 C CA . LYS A 1 104 ? -6.438 -0.719 -10.422 1 93.19 104 LYS A CA 1
ATOM 788 C C . LYS A 1 104 ? -6.156 -0.565 -8.93 1 93.19 104 L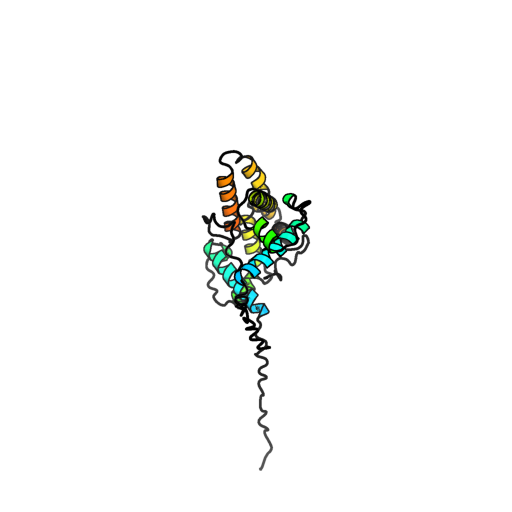YS A C 1
ATOM 790 O O . LYS A 1 104 ? -6.141 0.551 -8.414 1 93.19 104 LYS A O 1
ATOM 795 N N . LEU A 1 105 ? -5.988 -1.667 -8.344 1 93.06 105 LEU A N 1
ATOM 796 C CA . LEU A 1 105 ? -5.645 -1.611 -6.926 1 93.06 105 LEU A CA 1
ATOM 797 C C . LEU A 1 105 ? -4.34 -0.855 -6.711 1 93.06 105 LEU A C 1
ATOM 799 O O . LEU A 1 105 ? -4.23 -0.044 -5.789 1 93.06 105 LEU A O 1
ATOM 803 N N . GLY A 1 106 ? -3.334 -1.124 -7.539 1 92.5 106 GLY A N 1
ATOM 804 C CA . GLY A 1 106 ? -2.086 -0.382 -7.477 1 92.5 106 GLY A CA 1
ATOM 805 C C . GLY A 1 106 ? -2.277 1.119 -7.582 1 92.5 106 GLY A C 1
ATOM 806 O O . GLY A 1 106 ? -1.657 1.883 -6.836 1 92.5 106 GLY A O 1
ATOM 807 N N . HIS A 1 107 ? -3.113 1.51 -8.406 1 91.94 107 HIS A N 1
ATOM 808 C CA . HIS A 1 107 ? -3.398 2.93 -8.578 1 91.94 107 HIS A CA 1
ATOM 809 C C . HIS A 1 107 ? -4.113 3.504 -7.363 1 91.94 107 HIS A C 1
ATOM 811 O O . HIS A 1 107 ? -3.801 4.609 -6.918 1 91.94 107 HIS A O 1
ATOM 817 N N . ASP A 1 108 ? -5.078 2.775 -6.941 1 92.88 108 ASP A N 1
ATOM 818 C CA . ASP A 1 108 ? -5.781 3.199 -5.734 1 92.88 108 ASP A CA 1
ATOM 819 C C . ASP A 1 108 ? -4.812 3.389 -4.57 1 92.88 108 ASP A C 1
ATOM 821 O O . ASP A 1 108 ? -5.012 4.266 -3.727 1 92.88 108 ASP A O 1
ATOM 825 N N . LEU A 1 109 ? -3.742 2.637 -4.512 1 91.81 109 LEU A N 1
ATOM 826 C CA . LEU A 1 109 ? -2.689 2.746 -3.51 1 91.81 109 LEU A CA 1
ATOM 827 C C . LEU A 1 109 ? -1.665 3.805 -3.908 1 91.81 109 LEU A C 1
ATOM 829 O O . LEU A 1 109 ? -0.705 4.051 -3.176 1 91.81 109 LEU A O 1
ATOM 833 N N . MET A 1 110 ? -1.846 4.355 -5.012 1 88.94 110 MET A N 1
ATOM 834 C CA . MET A 1 110 ? -1.009 5.41 -5.574 1 88.94 110 MET A CA 1
ATOM 835 C C . MET A 1 110 ? 0.39 4.887 -5.887 1 88.94 110 MET A C 1
ATOM 837 O O . MET A 1 110 ? 1.371 5.625 -5.773 1 88.94 110 MET A O 1
ATOM 841 N N . LEU A 1 111 ? 0.529 3.648 -6.168 1 87.94 111 LEU A N 1
ATOM 842 C CA . LEU A 1 111 ? 1.809 3.014 -6.465 1 87.94 111 LEU A CA 1
ATOM 843 C C . LEU A 1 111 ? 2.1 3.047 -7.961 1 87.94 111 LEU A C 1
ATOM 845 O O . LEU A 1 111 ? 3.246 2.863 -8.375 1 87.94 111 LEU A O 1
ATOM 849 N N . CYS A 1 112 ? 1.076 3.268 -8.758 1 87.44 112 CYS A N 1
ATOM 850 C CA . CYS A 1 112 ? 1.269 3.283 -10.203 1 87.44 112 CYS A CA 1
ATOM 851 C C . CYS A 1 112 ? 0.2 4.129 -10.891 1 87.44 112 CYS A C 1
ATOM 853 O O . CYS A 1 112 ? -0.777 4.531 -10.258 1 87.44 112 CYS A O 1
ATOM 855 N N . ALA A 1 113 ? 0.517 4.402 -12.117 1 87.25 113 ALA A N 1
ATOM 856 C CA . ALA A 1 113 ? -0.463 5.121 -12.93 1 87.25 113 ALA A CA 1
ATOM 857 C C . ALA A 1 113 ? -1.639 4.223 -13.297 1 87.25 113 ALA A C 1
ATOM 859 O O . ALA A 1 113 ? -1.521 2.994 -13.273 1 87.25 113 ALA A O 1
ATOM 860 N N . PRO A 1 114 ? -2.887 4.789 -13.516 1 85.69 114 PRO A N 1
ATOM 861 C CA . PRO A 1 114 ? -4.098 4.008 -13.766 1 85.69 114 PRO A CA 1
ATOM 862 C C . PRO A 1 114 ? -3.93 3.002 -14.898 1 85.69 114 PRO A C 1
ATOM 864 O O . PRO A 1 114 ? -4.566 1.946 -14.898 1 85.69 114 PRO A O 1
ATOM 867 N N . ASP A 1 115 ? -3.092 3.201 -15.82 1 80.06 115 ASP A N 1
ATOM 868 C CA . ASP A 1 115 ? -2.982 2.279 -16.938 1 80.06 115 ASP A CA 1
ATOM 869 C C . ASP A 1 115 ? -1.578 1.688 -17.031 1 80.06 115 ASP A C 1
ATOM 871 O O . ASP A 1 115 ? -1.156 1.241 -18.109 1 80.06 115 ASP A O 1
ATOM 875 N N . ASP A 1 116 ? -0.99 1.812 -15.922 1 77.25 116 ASP A N 1
ATOM 876 C CA . ASP A 1 116 ? 0.372 1.288 -15.922 1 77.25 116 ASP A CA 1
ATOM 877 C C . ASP A 1 116 ? 0.385 -0.208 -15.617 1 77.25 116 ASP A C 1
ATOM 879 O O . ASP A 1 116 ? 0.502 -0.608 -14.461 1 77.25 116 ASP A O 1
ATOM 883 N N . GLN A 1 117 ? 0.31 -0.949 -16.641 1 64.06 117 GLN A N 1
ATOM 884 C CA . GLN A 1 117 ? 0.235 -2.396 -16.469 1 64.06 117 GLN A CA 1
ATOM 885 C C . GLN A 1 117 ? 1.603 -2.982 -16.125 1 64.06 117 GLN A C 1
ATOM 887 O O . GLN A 1 117 ? 1.704 -4.145 -15.727 1 64.06 117 GLN A O 1
ATOM 892 N N . ASP A 1 118 ? 2.666 -2.092 -16.375 1 59.56 118 ASP A N 1
ATOM 893 C CA . ASP A 1 118 ? 4.008 -2.531 -16 1 59.56 118 ASP A CA 1
ATOM 894 C C . ASP A 1 118 ? 4.191 -2.496 -14.492 1 59.56 118 ASP A C 1
ATOM 896 O O . ASP A 1 118 ? 5.301 -2.705 -13.992 1 59.56 118 ASP A O 1
ATOM 900 N N . LEU A 1 119 ? 3.283 -2.02 -13.688 1 55.22 119 LEU A N 1
ATOM 901 C CA . LEU A 1 119 ? 3.26 -1.891 -12.234 1 55.22 119 LEU A CA 1
ATOM 902 C C . LEU A 1 119 ? 4.062 -3.008 -11.57 1 55.22 119 LEU A C 1
ATOM 904 O O . LEU A 1 119 ? 4.801 -2.768 -10.617 1 55.22 119 LEU A O 1
ATOM 908 N N . LEU A 1 120 ? 3.834 -4.254 -11.945 1 52.78 120 LEU A N 1
ATOM 909 C CA . LEU A 1 120 ? 4.418 -5.395 -11.25 1 52.78 120 LEU A CA 1
ATOM 910 C C . LEU A 1 120 ? 5.934 -5.254 -11.156 1 52.78 120 LEU A C 1
ATOM 912 O O . LEU A 1 120 ? 6.562 -5.832 -10.266 1 52.78 120 LEU A O 1
ATOM 916 N N . MET A 1 121 ? 6.461 -4.559 -12.102 1 48.22 121 MET A N 1
ATOM 917 C CA . MET A 1 121 ? 7.902 -4.355 -12.008 1 48.22 121 MET A CA 1
ATOM 918 C C . MET A 1 121 ? 8.219 -2.98 -11.43 1 48.22 121 MET A C 1
ATOM 920 O O . MET A 1 121 ? 8.117 -1.969 -12.125 1 48.22 121 MET A O 1
ATOM 924 N N . PRO A 1 122 ? 7.77 -2.801 -10.219 1 42.16 122 PRO A N 1
ATOM 925 C CA . PRO A 1 122 ? 7.828 -1.454 -9.641 1 42.16 122 PRO A CA 1
ATOM 926 C C . PRO A 1 122 ? 9.148 -0.746 -9.922 1 42.16 122 PRO A C 1
ATOM 928 O O . PRO A 1 122 ? 10.219 -1.309 -9.68 1 42.16 122 PRO A O 1
ATOM 931 N N . GLU A 1 123 ? 9.336 -0.186 -10.906 1 39.78 123 GLU A N 1
ATOM 932 C CA . GLU A 1 123 ? 10.461 0.738 -10.992 1 39.78 123 GLU A CA 1
ATOM 933 C C . GLU A 1 123 ? 10.609 1.541 -9.703 1 39.78 123 GLU A C 1
ATOM 935 O O . GLU A 1 123 ? 11.609 2.242 -9.508 1 39.78 123 GLU A O 1
ATOM 940 N N . GLY A 1 124 ? 9.547 1.919 -9.109 1 36.38 124 GLY A N 1
ATOM 941 C CA . GLY A 1 124 ? 9.477 3.01 -8.148 1 36.38 124 GLY A CA 1
ATOM 942 C C . GLY A 1 124 ? 10.023 2.641 -6.781 1 36.38 124 GLY A C 1
ATOM 943 O O . GLY A 1 124 ? 9.312 2.729 -5.777 1 36.38 124 GLY A O 1
ATOM 944 N N . THR A 1 125 ? 10.734 1.536 -6.551 1 31.28 125 THR A N 1
ATOM 945 C CA . THR A 1 125 ? 11.43 1.615 -5.27 1 31.28 125 THR A CA 1
ATOM 946 C C . THR A 1 125 ? 12.039 3 -5.07 1 31.28 125 THR A C 1
ATOM 948 O O . THR A 1 125 ? 12.844 3.453 -5.883 1 31.28 125 THR A O 1
ATOM 951 N N . PRO A 1 126 ? 11.188 3.713 -4.141 1 29.02 126 PRO A N 1
ATOM 952 C CA . PRO A 1 126 ? 11.938 4.938 -3.865 1 29.02 126 PRO A CA 1
ATOM 953 C C . PRO A 1 126 ? 13.414 4.676 -3.605 1 29.02 126 PRO A C 1
ATOM 955 O O . PRO A 1 126 ? 13.789 3.568 -3.215 1 29.02 126 PRO A O 1
ATOM 958 N N . MET B 1 1 ? 40.406 63.281 24.766 1 21.08 1 MET B N 1
ATOM 959 C CA . MET B 1 1 ? 40.844 62.656 23.516 1 21.08 1 MET B CA 1
ATOM 960 C C . MET B 1 1 ? 40.25 61.25 23.375 1 21.08 1 MET B C 1
ATOM 962 O O . MET B 1 1 ? 39.781 60.688 24.359 1 21.08 1 MET B O 1
ATOM 966 N N . ALA B 1 2 ? 40.875 60.219 22.547 1 24.02 2 ALA B N 1
ATOM 967 C CA . ALA B 1 2 ? 40.406 59.312 21.5 1 24.02 2 ALA B CA 1
ATOM 968 C C . ALA B 1 2 ? 39.875 58 22.078 1 24.02 2 ALA B C 1
ATOM 970 O O . ALA B 1 2 ? 39 57.375 21.516 1 24.02 2 ALA B O 1
ATOM 971 N N . GLU B 1 3 ? 40.469 57.312 23.062 1 27.89 3 GLU B N 1
ATOM 972 C CA . GLU B 1 3 ? 40.719 55.969 22.609 1 27.89 3 GLU B CA 1
ATOM 973 C C . GLU B 1 3 ? 39.438 55.156 22.578 1 27.89 3 GLU B C 1
ATOM 975 O O . GLU B 1 3 ? 38.625 55.219 23.5 1 27.89 3 GLU B O 1
ATOM 980 N N . LYS B 1 4 ? 39.094 54.656 21.312 1 27.86 4 LYS B N 1
ATOM 981 C CA . LYS B 1 4 ? 38.125 53.906 20.516 1 27.86 4 LYS B CA 1
ATOM 982 C C . LYS B 1 4 ? 37.938 52.5 21.094 1 27.86 4 LYS B C 1
ATOM 984 O O . LYS B 1 4 ? 37.469 51.594 20.391 1 27.86 4 LYS B O 1
ATOM 989 N N . GLY B 1 5 ? 38.062 52.125 22.312 1 27.72 5 GLY B N 1
ATOM 990 C CA . GLY B 1 5 ? 38.188 50.688 22.422 1 27.72 5 GLY B CA 1
ATOM 991 C C . GLY B 1 5 ? 36.906 49.969 22 1 27.72 5 GLY B C 1
ATOM 992 O O . GLY B 1 5 ? 35.906 49.969 22.719 1 27.72 5 GLY B O 1
ATOM 993 N N . ALA B 1 6 ? 36.469 50.094 20.641 1 30.36 6 ALA B N 1
ATOM 994 C CA . ALA B 1 6 ? 35.219 49.531 20.188 1 30.36 6 ALA B CA 1
ATOM 995 C C . ALA B 1 6 ? 35.25 48 20.266 1 30.36 6 ALA B C 1
ATOM 997 O O . ALA B 1 6 ? 36.062 47.344 19.609 1 30.36 6 ALA B O 1
ATOM 998 N N . GLY B 1 7 ? 35.312 47.406 21.469 1 28.62 7 GLY B N 1
ATOM 999 C CA . GLY B 1 7 ? 35.281 45.969 21.625 1 28.62 7 GLY B CA 1
ATOM 1000 C C . GLY B 1 7 ? 34.156 45.281 20.875 1 28.62 7 GLY B C 1
ATOM 1001 O O . GLY B 1 7 ? 32.969 45.531 21.141 1 28.62 7 GLY B O 1
ATOM 1002 N N . GLY B 1 8 ? 34.312 45.156 19.5 1 28.7 8 GLY B N 1
ATOM 1003 C CA . GLY B 1 8 ? 33.375 44.438 18.656 1 28.7 8 GLY B CA 1
ATOM 1004 C C . GLY B 1 8 ? 33.125 43 19.094 1 28.7 8 GLY B C 1
ATOM 1005 O O . GLY B 1 8 ? 34.094 42.25 19.281 1 28.7 8 GLY B O 1
ATOM 1006 N N . GLY B 1 9 ? 32.281 42.75 20.078 1 30.38 9 GLY B N 1
ATOM 1007 C CA . GLY B 1 9 ? 31.891 41.406 20.5 1 30.38 9 GLY B CA 1
ATOM 1008 C C . GLY B 1 9 ? 31.438 40.531 19.359 1 30.38 9 GLY B C 1
ATOM 1009 O O . GLY B 1 9 ? 30.578 40.906 18.562 1 30.38 9 GLY B O 1
ATOM 1010 N N . ALA B 1 10 ? 32.406 39.75 18.703 1 33.91 10 ALA B N 1
ATOM 1011 C CA . ALA B 1 10 ? 32.156 38.688 17.734 1 33.91 10 ALA B CA 1
ATOM 1012 C C . ALA B 1 10 ? 31.094 37.719 18.234 1 33.91 10 ALA B C 1
ATOM 1014 O O . ALA B 1 10 ? 31.25 37.125 19.312 1 33.91 10 ALA B O 1
ATOM 1015 N N . GLY B 1 11 ? 29.797 38.031 18.094 1 31.44 11 GLY B N 1
ATOM 1016 C CA . GLY B 1 11 ? 28.75 37.031 18.297 1 31.44 11 GLY B CA 1
ATOM 1017 C C . GLY B 1 11 ? 28.984 35.75 17.547 1 31.44 11 GLY B C 1
ATOM 1018 O O . GLY B 1 11 ? 29.078 35.719 16.328 1 31.44 11 GLY B O 1
ATOM 1019 N N . GLY B 1 12 ? 29.953 34.938 17.938 1 31.34 12 GLY B N 1
ATOM 1020 C CA . GLY B 1 12 ? 30.062 33.594 17.391 1 31.34 12 GLY B CA 1
ATOM 1021 C C . GLY B 1 12 ? 28.734 32.875 17.281 1 31.34 12 GLY B C 1
ATOM 1022 O O . GLY B 1 12 ? 28.094 32.562 18.297 1 31.34 12 GLY B O 1
ATOM 1023 N N . GLY B 1 13 ? 27.875 33.312 16.359 1 33.06 13 GLY B N 1
ATOM 1024 C CA . GLY B 1 13 ? 26.719 32.469 16.047 1 33.06 13 GLY B CA 1
ATOM 1025 C C . GLY B 1 13 ? 27.078 31.016 15.852 1 33.06 13 GLY B C 1
ATOM 1026 O O . GLY B 1 13 ? 28.047 30.688 15.164 1 33.06 13 GLY B O 1
ATOM 1027 N N . SER B 1 14 ? 27.141 30.188 16.938 1 35.44 14 SER B N 1
ATOM 1028 C CA . SER B 1 14 ? 27.172 28.734 16.891 1 35.44 14 SER B CA 1
ATOM 1029 C C . SER B 1 14 ? 26.375 28.203 15.695 1 35.44 14 SER B C 1
ATOM 1031 O O . SER B 1 14 ? 25.234 28.609 15.477 1 35.44 14 SER B O 1
ATOM 1033 N N . ASP B 1 15 ? 27.109 27.812 14.641 1 34 15 ASP B N 1
ATOM 1034 C CA . ASP B 1 15 ? 26.812 26.938 13.508 1 34 15 ASP B CA 1
ATOM 1035 C C . ASP B 1 15 ? 26.125 25.656 13.953 1 34 15 ASP B C 1
ATOM 1037 O O . ASP B 1 15 ? 26.688 24.578 13.859 1 34 15 ASP B O 1
ATOM 1041 N N . ASP B 1 16 ? 25.578 25.594 15.148 1 37.22 16 ASP B N 1
ATOM 1042 C CA . ASP B 1 16 ? 24.891 24.312 15.367 1 37.22 16 ASP B CA 1
ATOM 1043 C C . ASP B 1 16 ? 24.031 23.938 14.172 1 37.22 16 ASP B C 1
ATOM 1045 O O . ASP B 1 16 ? 22.906 23.438 14.344 1 37.22 16 ASP B O 1
ATOM 1049 N N . SER B 1 17 ? 24.062 24.672 13.078 1 39.19 17 SER B N 1
ATOM 1050 C CA . SER B 1 17 ? 23.156 24.375 11.969 1 39.19 17 SER B CA 1
ATOM 1051 C C . SER B 1 17 ? 23.422 22.984 11.398 1 39.19 17 SER B C 1
ATOM 1053 O O . SER B 1 17 ? 22.812 22.609 10.398 1 39.19 17 SER B O 1
ATOM 1055 N N . TYR B 1 18 ? 24.594 22.422 11.688 1 36.75 18 TYR B N 1
ATOM 1056 C CA . TYR B 1 18 ? 24.922 21.312 10.781 1 36.75 18 TYR B CA 1
ATOM 1057 C C . TYR B 1 18 ? 23.906 20.188 10.93 1 36.75 18 TYR B C 1
ATOM 1059 O O . TYR B 1 18 ? 23.797 19.328 10.055 1 36.75 18 TYR B O 1
ATOM 1067 N N . TYR B 1 19 ? 23.75 19.734 12.227 1 37.19 19 TYR B N 1
ATOM 1068 C CA . TYR B 1 19 ? 22.922 18.531 12.25 1 37.19 19 TYR B CA 1
ATOM 1069 C C . TYR B 1 19 ? 21.656 18.734 11.43 1 37.19 19 TYR B C 1
ATOM 1071 O O . TYR B 1 19 ? 20.734 19.422 11.859 1 37.19 19 TYR B O 1
ATOM 1079 N N . GLU B 1 20 ? 21.766 19.078 10.25 1 40.25 20 GLU B N 1
ATOM 1080 C CA . GLU B 1 20 ? 20.672 18.953 9.297 1 40.25 20 GLU B CA 1
ATOM 1081 C C . GLU B 1 20 ? 19.781 17.766 9.633 1 40.25 20 GLU B C 1
ATOM 1083 O O . GLU B 1 20 ? 20.281 16.672 9.914 1 40.25 20 GLU B O 1
ATOM 1088 N N . ASP B 1 21 ? 18.672 17.781 10.344 1 44.72 21 ASP B N 1
ATOM 1089 C CA . ASP B 1 21 ? 17.516 16.953 10.633 1 44.72 21 ASP B CA 1
ATOM 1090 C C . ASP B 1 21 ? 17.25 15.969 9.5 1 44.72 21 ASP B C 1
ATOM 1092 O O . ASP B 1 21 ? 16.453 16.266 8.594 1 44.72 21 ASP B O 1
ATOM 1096 N N . VAL B 1 22 ? 18.062 15.32 8.898 1 48.38 22 VAL B N 1
ATOM 1097 C CA . VAL B 1 22 ? 18.062 14.289 7.867 1 48.38 22 VAL B CA 1
ATOM 1098 C C . VAL B 1 22 ? 16.844 13.391 8.031 1 48.38 22 VAL B C 1
ATOM 1100 O O . VAL B 1 22 ? 16.172 13.055 7.047 1 48.38 22 VAL B O 1
ATOM 1103 N N . GLY B 1 23 ? 16.656 12.766 9.242 1 51.5 23 GLY B N 1
ATOM 1104 C CA . GLY B 1 23 ? 15.562 11.852 9.516 1 51.5 23 GLY B CA 1
ATOM 1105 C C . GLY B 1 23 ? 14.211 12.414 9.102 1 51.5 23 GLY B C 1
ATOM 1106 O O . GLY B 1 23 ? 13.383 11.703 8.523 1 51.5 23 GLY B O 1
ATOM 1107 N N . ASP B 1 24 ? 14.039 13.781 9.445 1 61.44 24 ASP B N 1
ATOM 1108 C CA . ASP B 1 24 ? 12.812 14.516 9.141 1 61.44 24 ASP B CA 1
ATOM 1109 C C . ASP B 1 24 ? 12.695 14.789 7.645 1 61.44 24 ASP B C 1
ATOM 1111 O O . ASP B 1 24 ? 11.594 14.781 7.094 1 61.44 24 ASP B O 1
ATOM 1115 N N . ASP B 1 25 ? 13.867 14.742 6.996 1 78.62 25 ASP B N 1
ATOM 1116 C CA . ASP B 1 25 ? 13.836 15.133 5.59 1 78.62 25 ASP B CA 1
ATOM 1117 C C . ASP B 1 25 ? 13.219 14.031 4.73 1 78.62 25 ASP B C 1
ATOM 1119 O O . ASP B 1 25 ? 12.43 14.32 3.822 1 78.62 25 ASP B O 1
ATOM 1123 N N . CYS B 1 26 ? 13.633 12.914 5.16 1 79.31 26 CYS B N 1
ATOM 1124 C CA . CYS B 1 26 ? 13.086 11.82 4.363 1 79.31 26 CYS B CA 1
ATOM 1125 C C . CYS B 1 26 ? 11.57 11.75 4.512 1 79.31 26 CYS B C 1
ATOM 1127 O O . CYS B 1 26 ? 10.852 11.555 3.525 1 79.31 26 CYS B O 1
ATOM 1129 N N . VAL B 1 27 ? 11.164 11.977 5.75 1 86 27 VAL B N 1
ATOM 1130 C CA . VAL B 1 27 ? 9.727 11.906 6 1 86 27 VAL B CA 1
ATOM 1131 C C . VAL B 1 27 ? 9.031 13.086 5.324 1 86 27 VAL B C 1
ATOM 1133 O O . VAL B 1 27 ? 7.941 12.922 4.758 1 86 27 VAL B O 1
ATOM 1136 N N . VAL B 1 28 ? 9.625 14.172 5.371 1 90.56 28 VAL B N 1
ATOM 1137 C CA . VAL B 1 28 ? 9.062 15.359 4.738 1 90.56 28 VAL B CA 1
ATOM 1138 C C . VAL B 1 28 ? 8.945 15.133 3.23 1 90.56 28 VAL B C 1
ATOM 1140 O O . VAL B 1 28 ? 7.906 15.43 2.631 1 90.56 28 VAL B O 1
ATOM 1143 N N . LYS B 1 29 ? 9.992 14.625 2.693 1 90.62 29 LYS B N 1
ATOM 1144 C CA . LYS B 1 29 ? 9.961 14.344 1.262 1 90.62 29 LYS B CA 1
ATOM 1145 C C . LYS B 1 29 ? 8.844 13.359 0.918 1 90.62 29 LYS B C 1
ATOM 1147 O O . LYS B 1 29 ? 8.125 13.547 -0.064 1 90.62 29 LYS B O 1
ATOM 1152 N N . ALA B 1 30 ? 8.805 12.359 1.697 1 90.44 30 ALA B N 1
ATOM 1153 C CA . ALA B 1 30 ? 7.762 11.359 1.479 1 90.44 30 ALA B CA 1
ATOM 1154 C C . ALA B 1 30 ? 6.371 11.977 1.599 1 90.44 30 ALA B C 1
ATOM 1156 O O . ALA B 1 30 ? 5.484 11.688 0.797 1 90.44 30 ALA B O 1
ATOM 1157 N N . ALA B 1 31 ? 6.219 12.836 2.604 1 92.94 31 ALA B N 1
ATOM 1158 C CA . ALA B 1 31 ? 4.934 13.5 2.805 1 92.94 31 ALA B CA 1
ATOM 1159 C C . ALA B 1 31 ? 4.566 14.367 1.608 1 92.94 31 ALA B C 1
ATOM 1161 O O . ALA B 1 31 ? 3.422 14.359 1.151 1 92.94 31 ALA B O 1
ATOM 1162 N N . VAL B 1 32 ? 5.457 15.062 1.097 1 93.81 32 VAL B N 1
ATOM 1163 C CA . VAL B 1 32 ? 5.223 15.93 -0.059 1 93.81 32 VAL B CA 1
ATOM 1164 C C . VAL B 1 32 ? 4.82 15.078 -1.263 1 93.81 32 VAL B C 1
ATOM 1166 O O . VAL B 1 32 ? 3.893 15.43 -1.995 1 93.81 32 VAL B O 1
ATOM 1169 N N . GLU B 1 33 ? 5.465 14.016 -1.436 1 92.5 33 GLU B N 1
ATOM 1170 C CA . GLU B 1 33 ? 5.133 13.117 -2.539 1 92.5 33 GLU B CA 1
ATOM 1171 C C . GLU B 1 33 ? 3.711 12.578 -2.404 1 92.5 33 GLU B C 1
ATOM 1173 O O . GLU B 1 33 ? 2.947 12.578 -3.371 1 92.5 33 GLU B O 1
ATOM 1178 N N . VAL B 1 34 ? 3.398 12.102 -1.202 1 93.81 34 VAL B N 1
ATOM 1179 C CA . VAL B 1 34 ? 2.064 11.562 -0.961 1 93.81 34 VAL B CA 1
ATOM 1180 C C . VAL B 1 34 ? 1.02 12.656 -1.171 1 93.81 34 VAL B C 1
ATOM 1182 O O . VAL B 1 34 ? -0.037 12.406 -1.757 1 93.81 34 VAL B O 1
ATOM 1185 N N . PHE B 1 35 ? 1.349 13.844 -0.739 1 95 35 PHE B N 1
ATOM 1186 C CA . PHE B 1 35 ? 0.452 14.984 -0.89 1 95 35 PHE B CA 1
ATOM 1187 C C . PHE B 1 35 ? 0.152 15.242 -2.361 1 95 35 PHE B C 1
ATOM 1189 O O . PHE B 1 35 ? -1.007 15.43 -2.74 1 95 35 PHE B O 1
ATOM 1196 N N . GLU B 1 36 ? 1.154 15.234 -3.166 1 94.5 36 GLU B N 1
ATOM 1197 C CA . GLU B 1 36 ? 0.985 15.453 -4.598 1 94.5 36 GLU B CA 1
ATOM 1198 C C . GLU B 1 36 ? 0.168 14.328 -5.234 1 94.5 36 GLU B C 1
ATOM 1200 O O . GLU B 1 36 ? -0.667 14.578 -6.105 1 94.5 36 GLU B O 1
ATOM 1205 N N . LYS B 1 37 ? 0.441 13.172 -4.836 1 93.81 37 LYS B N 1
ATOM 1206 C CA . LYS B 1 37 ? -0.316 12.039 -5.359 1 93.81 37 LYS B CA 1
ATOM 1207 C C . LYS B 1 37 ? -1.789 12.133 -4.977 1 93.81 37 LYS B C 1
ATOM 1209 O O . LYS B 1 37 ? -2.668 11.828 -5.781 1 93.81 37 LYS B O 1
ATOM 1214 N N . LEU B 1 38 ? -2.053 12.492 -3.756 1 95.75 38 LEU B N 1
ATOM 1215 C CA . LEU B 1 38 ? -3.426 12.68 -3.299 1 95.75 38 LEU B CA 1
ATOM 1216 C C . LEU B 1 38 ? -4.141 13.734 -4.137 1 95.75 38 LEU B C 1
ATOM 1218 O O . LEU B 1 38 ? -5.301 13.555 -4.512 1 95.75 38 LEU B O 1
ATOM 1222 N N . LYS B 1 39 ? -3.418 14.797 -4.406 1 94.38 39 LYS B N 1
ATOM 1223 C CA . LYS B 1 39 ? -3.982 15.82 -5.277 1 94.38 39 LYS B CA 1
ATOM 1224 C C . LYS B 1 39 ? -4.262 15.266 -6.672 1 94.38 39 LYS B C 1
ATOM 1226 O O . LYS B 1 39 ? -5.285 15.586 -7.281 1 94.38 39 LYS B O 1
ATOM 1231 N N . GLY B 1 40 ? -3.324 14.492 -7.109 1 93 40 GLY B N 1
ATOM 1232 C CA . GLY B 1 40 ? -3.445 13.906 -8.438 1 93 40 GLY B CA 1
ATOM 1233 C C . GLY B 1 40 ? -4.664 13.016 -8.586 1 93 40 GLY B C 1
ATOM 1234 O O . GLY B 1 40 ? -5.262 12.953 -9.664 1 93 40 GLY B O 1
ATOM 1235 N N . ILE B 1 41 ? -5.07 12.352 -7.574 1 93.31 41 ILE B N 1
ATOM 1236 C CA . ILE B 1 41 ? -6.223 11.469 -7.668 1 93.31 41 ILE B CA 1
ATOM 1237 C C . ILE B 1 41 ? -7.465 12.172 -7.137 1 93.31 41 ILE B C 1
ATOM 1239 O O . ILE B 1 41 ? -8.461 11.531 -6.797 1 93.31 41 ILE B O 1
ATOM 1243 N N . SER B 1 42 ? -7.379 13.461 -6.945 1 93.38 42 SER B N 1
ATOM 1244 C CA . SER B 1 42 ? -8.484 14.336 -6.578 1 93.38 42 SER B CA 1
ATOM 1245 C C . SER B 1 42 ? -9.047 13.969 -5.211 1 93.38 42 SER B C 1
ATOM 1247 O O . SER B 1 42 ? -10.266 13.867 -5.047 1 93.38 42 SER B O 1
ATOM 1249 N N . CYS B 1 43 ? -8.242 13.758 -4.207 1 96.31 43 CYS B N 1
ATOM 1250 C CA . CYS B 1 43 ? -8.703 13.602 -2.832 1 96.31 43 CYS B CA 1
ATOM 1251 C C . CYS B 1 43 ? -9.578 14.773 -2.414 1 96.31 43 CYS B C 1
ATOM 1253 O O . CYS B 1 43 ? -9.125 15.922 -2.426 1 96.31 43 CYS B O 1
ATOM 1255 N N . PRO B 1 44 ? -10.742 14.547 -1.928 1 96.12 44 PRO B N 1
ATOM 1256 C CA . PRO B 1 44 ? -11.672 15.641 -1.634 1 96.12 44 PRO B CA 1
ATOM 1257 C C . PRO B 1 44 ? -11.234 16.484 -0.442 1 96.12 44 PRO B C 1
ATOM 1259 O O . PRO B 1 44 ? -11.602 17.656 -0.34 1 96.12 44 PRO B O 1
ATOM 1262 N N . PHE B 1 45 ? -10.422 15.969 0.454 1 95.44 45 PHE B N 1
ATOM 1263 C CA . PHE B 1 45 ? -10.016 16.672 1.666 1 95.44 45 PHE B CA 1
ATOM 1264 C C . PHE B 1 45 ? -8.875 17.641 1.373 1 95.44 45 PHE B C 1
ATOM 1266 O O . PHE B 1 45 ? -8.516 18.453 2.225 1 95.44 45 PHE B O 1
ATOM 1273 N N . LEU B 1 46 ? -8.328 17.547 0.233 1 95.25 46 LEU B N 1
ATOM 1274 C CA . LEU B 1 46 ? -7.25 18.453 -0.125 1 95.25 46 LEU B CA 1
ATOM 1275 C C . LEU B 1 46 ? -7.754 19.547 -1.077 1 95.25 46 LEU B C 1
ATOM 1277 O O . LEU B 1 46 ? -7.02 20.469 -1.406 1 95.25 46 LEU B O 1
ATOM 1281 N N . ASP B 1 47 ? -8.938 19.359 -1.494 1 91.81 47 ASP B N 1
ATOM 1282 C CA . ASP B 1 47 ? -9.516 20.344 -2.41 1 91.81 47 ASP B CA 1
ATOM 1283 C C . ASP B 1 47 ? -9.57 21.734 -1.769 1 91.81 47 ASP B C 1
ATOM 1285 O O . ASP B 1 47 ? -10.023 21.875 -0.632 1 91.81 47 ASP B O 1
ATOM 1289 N N . GLY B 1 48 ? -9 22.672 -2.457 1 89.31 48 GLY B N 1
ATOM 1290 C CA . GLY B 1 48 ? -9.062 24.047 -1.982 1 89.31 48 GLY B CA 1
ATOM 1291 C C . GLY B 1 48 ? -7.93 24.391 -1.036 1 89.31 48 GLY B C 1
ATOM 1292 O O . GLY B 1 48 ? -7.832 25.531 -0.573 1 89.31 48 GLY B O 1
ATOM 1293 N N . LEU B 1 49 ? -7.176 23.375 -0.573 1 89.56 49 LEU B N 1
ATOM 1294 C CA . LEU B 1 49 ? -6.016 23.656 0.264 1 89.56 49 LEU B CA 1
ATOM 1295 C C . LEU B 1 49 ? -4.875 24.25 -0.563 1 89.56 49 LEU B C 1
ATOM 1297 O O . LEU B 1 49 ? -4.617 23.797 -1.681 1 89.56 49 LEU B O 1
ATOM 1301 N N . TYR B 1 50 ? -4.285 25.375 -0.082 1 90.31 50 TYR B N 1
ATOM 1302 C CA . TYR B 1 50 ? -3.141 26 -0.726 1 90.31 50 TYR B CA 1
ATOM 1303 C C . TYR B 1 50 ? -1.908 25.938 0.167 1 90.31 50 TYR B C 1
ATOM 1305 O O . TYR B 1 50 ? -1.37 26.969 0.571 1 90.31 50 TYR B O 1
ATOM 1313 N N . ILE B 1 51 ? -1.489 24.797 0.587 1 91.88 51 ILE B N 1
ATOM 1314 C CA . ILE B 1 51 ? -0.306 24.578 1.41 1 91.88 51 ILE B CA 1
ATOM 1315 C C . ILE B 1 51 ? 0.874 24.188 0.521 1 91.88 51 ILE B C 1
ATOM 1317 O O . ILE B 1 51 ? 0.736 23.344 -0.373 1 91.88 51 ILE B O 1
ATOM 1321 N N . THR B 1 52 ? 2.057 24.859 0.667 1 90.06 52 THR B N 1
ATOM 1322 C CA . THR B 1 52 ? 3.24 24.562 -0.133 1 90.06 52 THR B CA 1
ATOM 1323 C C . THR B 1 52 ? 4.434 24.234 0.763 1 90.06 52 THR B C 1
ATOM 1325 O O . THR B 1 52 ? 5.371 23.562 0.339 1 90.06 52 THR B O 1
ATOM 1328 N N . GLU B 1 53 ? 4.371 24.719 1.992 1 93.81 53 GLU B N 1
ATOM 1329 C CA . GLU B 1 53 ? 5.48 24.5 2.91 1 93.81 53 GLU B CA 1
ATOM 1330 C C . GLU B 1 53 ? 5.598 23.016 3.283 1 93.81 53 GLU B C 1
ATOM 1332 O O . GLU B 1 53 ? 4.668 22.438 3.855 1 93.81 53 GLU B O 1
ATOM 1337 N N . PRO B 1 54 ? 6.695 22.328 3.033 1 93.25 54 PRO B N 1
ATOM 1338 C CA . PRO B 1 54 ? 6.852 20.891 3.232 1 93.25 54 PRO B CA 1
ATOM 1339 C C . PRO B 1 54 ? 6.605 20.453 4.676 1 93.25 54 PRO B C 1
ATOM 1341 O O . PRO B 1 54 ? 5.996 19.406 4.918 1 93.25 54 PRO B O 1
ATOM 1344 N N . LYS B 1 55 ? 7.008 21.172 5.609 1 92.06 55 LYS B N 1
ATOM 1345 C CA . LYS B 1 55 ? 6.805 20.812 7.008 1 92.06 55 LYS B CA 1
ATOM 1346 C C . LYS B 1 55 ? 5.324 20.844 7.375 1 92.06 55 LYS B C 1
ATOM 1348 O O . LYS B 1 55 ? 4.859 20.016 8.172 1 92.06 55 LYS B O 1
ATOM 1353 N N . THR B 1 56 ? 4.645 21.859 6.84 1 93.75 56 THR B N 1
ATOM 1354 C CA . THR B 1 56 ? 3.209 21.953 7.074 1 93.75 56 THR B CA 1
ATOM 1355 C C . THR B 1 56 ? 2.479 20.766 6.461 1 93.75 56 THR B C 1
ATOM 1357 O O . THR B 1 56 ? 1.55 20.219 7.062 1 93.75 56 THR B O 1
ATOM 1360 N N . ILE B 1 57 ? 2.908 20.391 5.262 1 94.94 57 ILE B N 1
ATOM 1361 C CA . ILE B 1 57 ? 2.342 19.219 4.598 1 94.94 57 ILE B CA 1
ATOM 1362 C C . ILE B 1 57 ? 2.568 17.984 5.457 1 94.94 57 ILE B C 1
ATOM 1364 O O . ILE B 1 57 ? 1.648 17.188 5.664 1 94.94 57 ILE B O 1
ATOM 1368 N N . MET B 1 58 ? 3.734 17.891 5.949 1 92.44 58 MET B N 1
ATOM 1369 C CA . MET B 1 58 ? 4.078 16.75 6.793 1 92.44 58 MET B CA 1
ATOM 1370 C C . MET B 1 58 ? 3.199 16.719 8.039 1 92.44 58 MET B C 1
ATOM 1372 O O . MET B 1 58 ? 2.686 15.656 8.414 1 92.44 58 MET B O 1
ATOM 1376 N N . GLU B 1 59 ? 2.965 17.812 8.633 1 91.44 59 GLU B N 1
ATOM 1377 C CA . GLU B 1 59 ? 2.141 17.875 9.836 1 91.44 59 GLU B CA 1
ATOM 1378 C C . GLU B 1 59 ? 0.699 17.484 9.539 1 91.44 59 GLU B C 1
ATOM 1380 O O . GLU B 1 59 ? 0.078 16.75 10.32 1 91.44 59 GLU B O 1
ATOM 1385 N N . LEU B 1 60 ? 0.201 18.016 8.438 1 93.19 60 LEU B N 1
ATOM 1386 C CA . LEU B 1 60 ? -1.16 17.703 8.023 1 93.19 60 LEU B CA 1
ATOM 1387 C C . LEU B 1 60 ? -1.352 16.188 7.879 1 93.19 60 LEU B C 1
ATOM 1389 O O . LEU B 1 60 ? -2.363 15.648 8.328 1 93.19 60 LEU B O 1
ATOM 1393 N N . LEU B 1 61 ? -0.35 15.516 7.344 1 93.25 61 LEU B N 1
ATOM 1394 C CA . LEU B 1 61 ? -0.507 14.109 6.973 1 93.25 61 LEU B CA 1
ATOM 1395 C C . LEU B 1 61 ? -0.042 13.195 8.102 1 93.25 61 LEU B C 1
ATOM 1397 O O . LEU B 1 61 ? -0.42 12.023 8.148 1 93.25 61 LEU B O 1
ATOM 1401 N N . CYS B 1 62 ? 0.737 13.719 8.953 1 91.12 62 CYS B N 1
ATOM 1402 C CA . CYS B 1 62 ? 1.367 12.797 9.898 1 91.12 62 CYS B CA 1
ATOM 1403 C C . CYS B 1 62 ? 0.979 13.141 11.328 1 91.12 62 CYS B C 1
ATOM 1405 O O . CYS B 1 62 ? 1.106 12.305 12.227 1 91.12 62 CYS B O 1
ATOM 1407 N N . ARG B 1 63 ? 0.549 14.18 11.57 1 88.06 63 ARG B N 1
ATOM 1408 C CA . ARG B 1 63 ? 0.14 14.547 12.922 1 88.06 63 ARG B CA 1
ATOM 1409 C C . ARG B 1 63 ? -1.277 14.062 13.211 1 88.06 63 ARG B C 1
ATOM 1411 O O . ARG B 1 63 ? -2.189 14.281 12.414 1 88.06 63 ARG B O 1
ATOM 1418 N N . PRO B 1 64 ? -1.431 13.375 14.32 1 88.81 64 PRO B N 1
ATOM 1419 C CA . PRO B 1 64 ? -2.775 12.922 14.688 1 88.81 64 PRO B CA 1
ATOM 1420 C C . PRO B 1 64 ? -3.783 14.07 14.766 1 88.81 64 PRO B C 1
ATOM 1422 O O . PRO B 1 64 ? -3.502 15.102 15.383 1 88.81 64 PRO B O 1
ATOM 1425 N N . SER B 1 65 ? -4.836 13.891 14.016 1 88.25 65 SER B N 1
ATOM 1426 C CA . SER B 1 65 ? -5.941 14.844 13.969 1 88.25 65 SER B CA 1
ATOM 1427 C C . SER B 1 65 ? -7.168 14.227 13.305 1 88.25 65 SER B C 1
ATOM 1429 O O . SER B 1 65 ? -7.09 13.141 12.727 1 88.25 65 SER B O 1
ATOM 1431 N N . LYS B 1 66 ? -8.25 14.914 13.555 1 89.81 66 LYS B N 1
ATOM 1432 C CA . LYS B 1 66 ? -9.469 14.461 12.875 1 89.81 66 LYS B CA 1
ATOM 1433 C C . LYS B 1 66 ? -9.312 14.547 11.359 1 89.81 66 LYS B C 1
ATOM 1435 O O . LYS B 1 66 ? -9.812 13.688 10.633 1 89.81 66 LYS B O 1
ATOM 1440 N N . TYR B 1 67 ? -8.664 15.555 10.938 1 90.56 67 TYR B N 1
ATOM 1441 C CA . TYR B 1 67 ? -8.484 15.766 9.508 1 90.56 67 TYR B CA 1
ATOM 1442 C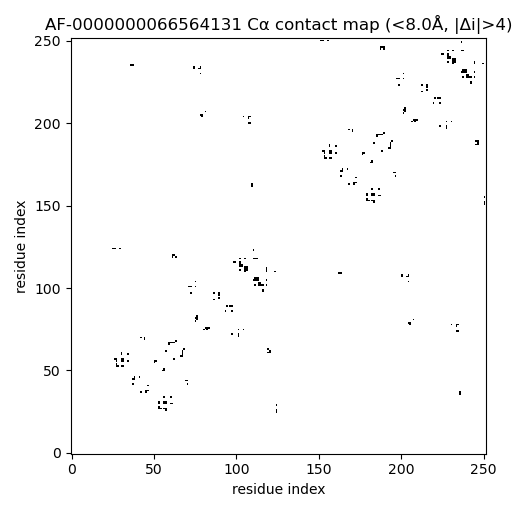 C . TYR B 1 67 ? -7.68 14.625 8.891 1 90.56 67 TYR B C 1
ATOM 1444 O O . TYR B 1 67 ? -8.078 14.07 7.863 1 90.56 67 TYR B O 1
ATOM 1452 N N . ARG B 1 68 ? -6.578 14.289 9.492 1 92.75 68 ARG B N 1
ATOM 1453 C CA . ARG B 1 68 ? -5.773 13.164 9.023 1 92.75 68 ARG B CA 1
ATOM 1454 C C . ARG B 1 68 ? -6.586 11.875 9.016 1 92.75 68 ARG B C 1
ATOM 1456 O O . ARG B 1 68 ? -6.473 11.07 8.078 1 92.75 68 ARG B O 1
ATOM 1463 N N . LEU B 1 69 ? -7.363 11.703 10 1 90.31 69 LEU B N 1
ATOM 1464 C CA . LEU B 1 69 ? -8.188 10.508 10.086 1 90.31 69 LEU B CA 1
ATOM 1465 C C . LEU B 1 69 ? -9.164 10.438 8.914 1 90.31 69 LEU B C 1
ATOM 1467 O O . LEU B 1 69 ? -9.375 9.367 8.336 1 90.31 69 LEU B O 1
ATOM 1471 N N . ASP B 1 70 ? -9.742 11.555 8.633 1 92.25 70 ASP B N 1
ATOM 1472 C CA . ASP B 1 70 ? -10.672 11.602 7.508 1 92.25 70 ASP B CA 1
ATOM 1473 C C . ASP B 1 70 ? -9.977 11.234 6.203 1 92.25 70 ASP B C 1
ATOM 1475 O O . ASP B 1 70 ? -10.531 10.492 5.387 1 92.25 70 ASP B O 1
ATOM 1479 N N . ILE B 1 71 ? -8.773 11.695 5.992 1 94.94 71 ILE B N 1
ATOM 1480 C CA . ILE B 1 71 ? -8 11.391 4.793 1 94.94 71 ILE B CA 1
ATOM 1481 C C . ILE B 1 71 ? -7.684 9.898 4.754 1 94.94 71 ILE B C 1
ATOM 1483 O O . ILE B 1 71 ? -7.836 9.25 3.715 1 94.94 71 ILE B O 1
ATOM 1487 N N . LEU B 1 72 ? -7.27 9.383 5.922 1 93.12 72 LEU B N 1
ATOM 1488 C CA . LEU B 1 72 ? -6.93 7.965 6.008 1 93.12 72 LEU B CA 1
ATOM 1489 C C . LEU B 1 72 ? -8.148 7.094 5.711 1 93.12 72 LEU B C 1
ATOM 1491 O O . LEU B 1 72 ? -8.047 6.105 4.977 1 93.12 72 LEU B O 1
ATOM 1495 N N . GLU B 1 73 ? -9.219 7.473 6.25 1 93.12 73 GLU B N 1
ATOM 1496 C CA . GLU B 1 73 ? -10.461 6.742 5.984 1 93.12 73 GLU B CA 1
ATOM 1497 C C . GLU B 1 73 ? -10.789 6.746 4.496 1 93.12 73 GLU B C 1
ATOM 1499 O O . GLU B 1 73 ? -11.117 5.703 3.926 1 93.12 73 GLU B O 1
ATOM 1504 N N . TRP B 1 74 ? -10.727 7.898 3.906 1 95.94 74 TRP B N 1
ATOM 1505 C CA . TRP B 1 74 ? -10.992 8.039 2.48 1 95.94 74 TRP B CA 1
ATOM 1506 C C . TRP B 1 74 ? -10.055 7.16 1.659 1 95.94 74 TRP B C 1
ATOM 1508 O O . TRP B 1 74 ? -10.484 6.484 0.722 1 95.94 74 TRP B O 1
ATOM 1518 N N . MET B 1 75 ? -8.789 7.168 2.014 1 95.69 75 MET B N 1
ATOM 1519 C CA . MET B 1 75 ? -7.805 6.336 1.324 1 95.69 75 MET B CA 1
ATOM 1520 C C . MET B 1 75 ? -8.156 4.859 1.444 1 95.69 75 MET B C 1
ATOM 1522 O O . MET B 1 75 ? -8.102 4.121 0.46 1 95.69 75 MET B O 1
ATOM 1526 N N . CYS B 1 76 ? -8.5 4.426 2.641 1 95.31 76 CYS B N 1
ATOM 1527 C CA . CYS B 1 76 ? -8.82 3.025 2.881 1 95.31 76 CYS B CA 1
ATOM 1528 C C . CYS B 1 76 ? -10.031 2.594 2.068 1 95.31 76 CYS B C 1
ATOM 1530 O O . CYS B 1 76 ? -10.039 1.513 1.479 1 95.31 76 CYS B O 1
ATOM 1532 N N . ILE B 1 77 ? -10.969 3.418 2.006 1 96 77 ILE B N 1
ATOM 1533 C CA . ILE B 1 77 ? -12.188 3.121 1.259 1 96 77 ILE B CA 1
ATOM 1534 C C . ILE B 1 77 ? -11.867 3.031 -0.232 1 96 77 ILE B C 1
ATOM 1536 O O . ILE B 1 77 ? -12.445 2.209 -0.947 1 96 77 ILE B O 1
ATOM 1540 N N . ARG B 1 78 ? -11.016 3.898 -0.666 1 94.06 78 ARG B N 1
ATOM 1541 C CA . ARG B 1 78 ? -10.586 3.844 -2.061 1 94.06 78 ARG B CA 1
ATOM 1542 C C . ARG B 1 78 ? -9.938 2.504 -2.385 1 94.06 78 ARG B C 1
ATOM 1544 O O . ARG B 1 78 ? -10.148 1.951 -3.467 1 94.06 78 ARG B O 1
ATOM 1551 N N . VAL B 1 79 ? -9.18 1.973 -1.517 1 94.75 79 VAL B N 1
ATOM 1552 C CA . VAL B 1 79 ? -8.469 0.711 -1.693 1 94.75 79 VAL B CA 1
ATOM 1553 C C . VAL B 1 79 ? -9.445 -0.456 -1.572 1 94.75 79 VAL B C 1
ATOM 1555 O O . VAL B 1 79 ? -9.43 -1.379 -2.391 1 94.75 79 VAL B O 1
ATOM 1558 N N . CYS B 1 80 ? -10.25 -0.354 -0.602 1 96.62 80 CYS B N 1
ATOM 1559 C CA . CYS B 1 80 ? -11.234 -1.398 -0.349 1 96.62 80 CYS B CA 1
ATOM 1560 C C . CYS B 1 80 ? -12.617 -0.799 -0.126 1 96.62 80 CYS B C 1
ATOM 1562 O O . CYS B 1 80 ? -13 -0.505 1.009 1 96.62 80 CYS B O 1
ATOM 1564 N N . PRO B 1 81 ? -13.422 -0.756 -1.108 1 94.44 81 PRO B N 1
ATOM 1565 C CA . PRO B 1 81 ? -14.727 -0.094 -1.043 1 94.44 81 PRO B CA 1
ATOM 1566 C C . PRO B 1 81 ? -15.656 -0.735 -0.022 1 94.44 81 PRO B C 1
ATOM 1568 O O . PRO B 1 81 ? -16.562 -0.071 0.497 1 94.44 81 PRO B O 1
ATOM 1571 N N . SER B 1 82 ? -15.398 -1.943 0.288 1 92.69 82 SER B N 1
ATOM 1572 C CA . SER B 1 82 ? -16.234 -2.623 1.268 1 92.69 82 SER B CA 1
ATOM 1573 C C . SER B 1 82 ? -16.109 -1.99 2.648 1 92.69 82 SER B C 1
ATOM 1575 O O . SER B 1 82 ? -16.938 -2.219 3.527 1 92.69 82 SER B O 1
ATOM 1577 N N . LEU B 1 83 ? -15.109 -1.254 2.891 1 93.56 83 LEU B N 1
ATOM 1578 C CA . LEU B 1 83 ? -14.883 -0.598 4.172 1 93.56 83 LEU B CA 1
ATOM 1579 C C . LEU B 1 83 ? -15.852 0.567 4.367 1 93.56 83 LEU B C 1
ATOM 1581 O O . LEU B 1 83 ? -16.031 1.05 5.488 1 93.56 83 LEU B O 1
ATOM 1585 N N . GLN B 1 84 ? -16.422 1.089 3.297 1 92.75 84 GLN B N 1
ATOM 1586 C CA . GLN B 1 84 ? -17.375 2.184 3.412 1 92.75 84 GLN B CA 1
ATOM 1587 C C . GLN B 1 84 ? -18.547 1.802 4.324 1 92.75 84 GLN B C 1
ATOM 1589 O O . GLN B 1 84 ? -18.891 2.553 5.234 1 92.75 84 GLN B O 1
ATOM 1594 N N . ASP B 1 85 ? -19.078 0.648 4.059 1 89.88 85 ASP B N 1
ATOM 1595 C CA . ASP B 1 85 ? -20.188 0.182 4.883 1 89.88 85 ASP B CA 1
ATOM 1596 C C . ASP B 1 85 ? -19.75 -0.014 6.336 1 89.88 85 ASP B C 1
ATOM 1598 O O . ASP B 1 85 ? -20.469 0.366 7.262 1 89.88 85 ASP B O 1
ATOM 1602 N N . LYS B 1 86 ? -18.594 -0.543 6.516 1 89.31 86 LYS B N 1
ATOM 1603 C CA . LYS B 1 86 ? -18.078 -0.792 7.859 1 89.31 86 LYS B CA 1
ATOM 1604 C C . LYS B 1 86 ? -17.859 0.514 8.617 1 89.31 86 LYS B C 1
ATOM 1606 O O . LYS B 1 86 ? -18.234 0.624 9.789 1 89.31 86 LYS B O 1
ATOM 1611 N N . PHE B 1 87 ? -17.312 1.514 7.973 1 90.56 87 PHE B N 1
ATOM 1612 C CA . PHE B 1 87 ? -17.031 2.791 8.617 1 90.56 87 PHE B CA 1
ATOM 1613 C C . PHE B 1 87 ? -18.328 3.539 8.922 1 90.56 87 PHE B C 1
ATOM 1615 O O . PHE B 1 87 ? -18.422 4.258 9.914 1 90.56 87 PHE B O 1
ATOM 1622 N N . SER B 1 88 ? -19.328 3.361 8.07 1 87.56 88 SER B N 1
ATOM 1623 C CA . SER B 1 88 ? -20.609 4.027 8.266 1 87.56 88 SER B CA 1
ATOM 1624 C C . SER B 1 88 ? -21.359 3.451 9.461 1 87.56 88 SER B C 1
ATOM 1626 O O . SER B 1 88 ? -22.109 4.164 10.133 1 87.56 88 SER B O 1
ATOM 1628 N N . LEU B 1 89 ? -21.156 2.207 9.711 1 83.75 89 LEU B N 1
ATOM 1629 C CA . LEU B 1 89 ? -21.812 1.544 10.836 1 83.75 89 LEU B CA 1
ATOM 1630 C C . LEU B 1 89 ? -21.141 1.918 12.156 1 83.75 89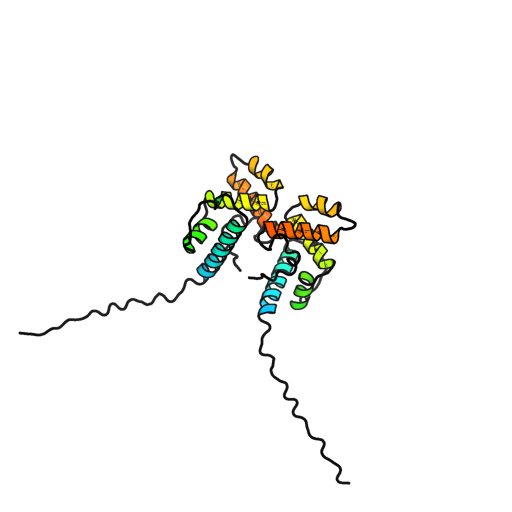 LEU B C 1
ATOM 1632 O O . LEU B 1 89 ? -21.781 1.896 13.203 1 83.75 89 LEU B O 1
ATOM 1636 N N . LEU B 1 90 ? -19.844 2.316 12.141 1 76.75 90 LEU B N 1
ATOM 1637 C CA . LEU B 1 90 ? -19.062 2.598 13.344 1 76.75 90 LEU B CA 1
ATOM 1638 C C . LEU B 1 90 ? -19.312 4.023 13.828 1 76.75 90 LEU B C 1
ATOM 1640 O O . LEU B 1 90 ? -18.656 4.488 14.758 1 76.75 90 LEU B O 1
ATOM 1644 N N . LYS B 1 91 ? -20.234 5 13.609 1 66.19 91 LYS B N 1
ATOM 1645 C CA . LYS B 1 91 ? -20.484 6.383 14.008 1 66.19 91 LYS B CA 1
ATOM 1646 C C . LYS B 1 91 ? -20.219 6.586 15.492 1 66.19 91 LYS B C 1
ATOM 1648 O O . LYS B 1 91 ? -19.594 7.574 15.891 1 66.19 91 LYS B O 1
ATOM 1653 N N . GLY B 1 92 ? -20.594 5.984 16.531 1 55.12 92 GLY B N 1
ATOM 1654 C CA . GLY B 1 92 ? -20.422 6.328 17.938 1 55.12 92 GLY B CA 1
ATOM 1655 C C . GLY B 1 92 ? -19.031 6.066 18.453 1 55.12 92 GLY B C 1
ATOM 1656 O O . GLY B 1 92 ? -18.359 6.98 18.938 1 55.12 92 GLY B O 1
ATOM 1657 N N . ASN B 1 93 ? -18.734 5.016 19.141 1 58.16 93 ASN B N 1
ATOM 1658 C CA . ASN B 1 93 ? -17.484 4.457 19.656 1 58.16 93 ASN B CA 1
ATOM 1659 C C . ASN B 1 93 ? -16.484 4.191 18.531 1 58.16 93 ASN B C 1
ATOM 1661 O O . ASN B 1 93 ? -15.508 3.461 18.734 1 58.16 93 ASN B O 1
ATOM 1665 N N . ALA B 1 94 ? -16.453 5.199 17.391 1 76.62 94 ALA B N 1
ATOM 1666 C CA . ALA B 1 94 ? -16.344 4.93 15.953 1 76.62 94 ALA B CA 1
ATOM 1667 C C . ALA B 1 94 ? -14.914 5.098 15.461 1 76.62 94 ALA B C 1
ATOM 1669 O O . ALA B 1 94 ? -14.414 4.285 14.68 1 76.62 94 ALA B O 1
ATOM 1670 N N . VAL B 1 95 ? -14.195 5.938 16.469 1 83.19 95 VAL B N 1
ATOM 1671 C CA . VAL B 1 95 ? -12.875 6.215 15.914 1 83.19 95 VAL B CA 1
ATOM 1672 C C . VAL B 1 95 ? -11.953 5.016 16.141 1 83.19 95 VAL B C 1
ATOM 1674 O O . VAL B 1 95 ? -11.219 4.609 15.242 1 83.19 95 VAL B O 1
ATOM 1677 N N . ASP B 1 96 ? -11.984 4.461 17.406 1 84.62 96 ASP B N 1
ATOM 1678 C CA . ASP B 1 96 ? -11.125 3.326 17.734 1 84.62 96 ASP B CA 1
ATOM 1679 C C . ASP B 1 96 ? -11.383 2.154 16.781 1 84.62 96 ASP B C 1
ATOM 1681 O O . ASP B 1 96 ? -10.438 1.479 16.359 1 84.62 96 ASP B O 1
ATOM 1685 N N . MET B 1 97 ? -12.562 1.979 16.562 1 85.38 97 MET B N 1
ATOM 1686 C CA . MET B 1 97 ? -12.914 0.87 15.68 1 85.38 97 MET B CA 1
ATOM 1687 C C . MET B 1 97 ? -12.477 1.156 14.25 1 85.38 97 MET B C 1
ATOM 1689 O O . MET B 1 97 ? -12.047 0.249 13.531 1 85.38 97 MET B O 1
ATOM 1693 N N . LYS B 1 98 ? -12.633 2.424 13.82 1 88.69 98 LYS B N 1
ATOM 1694 C CA . LYS B 1 98 ? -12.141 2.807 12.5 1 88.69 98 LYS B CA 1
ATOM 1695 C C . LYS B 1 98 ? -10.633 2.59 12.391 1 88.69 98 LYS B C 1
ATOM 1697 O O . LYS B 1 98 ? -10.156 2.047 11.391 1 88.69 98 LYS B O 1
ATOM 1702 N N . ILE B 1 99 ? -9.969 2.918 13.445 1 89.19 99 ILE B N 1
ATOM 1703 C CA . ILE B 1 99 ? -8.516 2.768 13.477 1 89.19 99 ILE B CA 1
ATOM 1704 C C . ILE B 1 99 ? -8.148 1.288 13.398 1 89.19 99 ILE B C 1
ATOM 1706 O O . ILE B 1 99 ? -7.215 0.911 12.688 1 89.19 99 ILE B O 1
ATOM 1710 N N . GLN B 1 100 ? -8.859 0.528 14.078 1 89.19 100 GLN B N 1
ATOM 1711 C CA . GLN B 1 100 ? -8.609 -0.909 14.039 1 89.19 100 GLN B CA 1
ATOM 1712 C C . GLN B 1 100 ? -8.734 -1.45 12.617 1 89.19 100 GLN B C 1
ATOM 1714 O O . GLN B 1 100 ? -7.934 -2.283 12.195 1 89.19 100 GLN B O 1
ATOM 1719 N N . GLU B 1 101 ? -9.789 -1.01 11.953 1 91.38 101 GLU B N 1
ATOM 1720 C CA . GLU B 1 101 ? -9.961 -1.438 10.562 1 91.38 101 GLU B CA 1
ATOM 1721 C C . GLU B 1 101 ? -8.805 -0.958 9.688 1 91.38 101 GLU B C 1
ATOM 1723 O O . GLU B 1 101 ? -8.352 -1.681 8.805 1 91.38 101 GLU B O 1
ATOM 1728 N N . MET B 1 102 ? -8.375 0.254 9.984 1 92.38 102 MET B N 1
ATOM 1729 C CA . MET B 1 102 ? -7.25 0.796 9.227 1 92.38 102 MET B CA 1
ATOM 1730 C C . MET B 1 102 ? -5.973 0.014 9.523 1 92.38 102 MET B C 1
ATOM 1732 O O . MET B 1 102 ? -5.18 -0.252 8.617 1 92.38 102 MET B O 1
ATOM 1736 N N . VAL B 1 103 ? -5.758 -0.385 10.711 1 91.62 103 VAL B N 1
ATOM 1737 C CA . VAL B 1 103 ? -4.598 -1.177 11.109 1 91.62 103 VAL B CA 1
ATOM 1738 C C . VAL B 1 103 ? -4.648 -2.545 10.43 1 91.62 103 VAL B C 1
ATOM 1740 O O . VA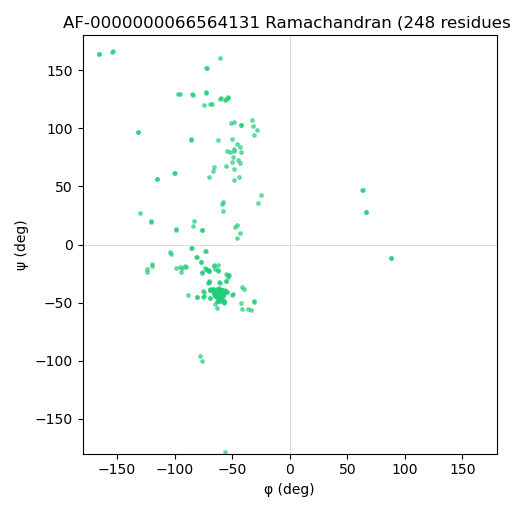L B 1 103 ? -3.631 -3.051 9.953 1 91.62 103 VAL B O 1
ATOM 1743 N N . LYS B 1 104 ? -5.785 -3.104 10.414 1 93.31 104 LYS B N 1
ATOM 1744 C CA . LYS B 1 104 ? -5.941 -4.387 9.734 1 93.31 104 LYS B CA 1
ATOM 1745 C C . LYS B 1 104 ? -5.523 -4.293 8.273 1 93.31 104 LYS B C 1
ATOM 1747 O O . LYS B 1 104 ? -4.77 -5.137 7.781 1 93.31 104 LYS B O 1
ATOM 1752 N N . LEU B 1 105 ? -6.055 -3.314 7.664 1 93.06 105 LEU B N 1
ATOM 1753 C CA . LEU B 1 105 ? -5.652 -3.107 6.277 1 93.06 105 LEU B CA 1
ATOM 1754 C C . LEU B 1 105 ? -4.152 -2.865 6.176 1 93.06 105 LEU B C 1
ATOM 1756 O O . LEU B 1 105 ? -3.49 -3.406 5.285 1 93.06 105 LEU B O 1
ATOM 1760 N N . GLY B 1 106 ? -3.596 -2.045 7.062 1 92.5 106 GLY B N 1
ATOM 1761 C CA . GLY B 1 106 ? -2.158 -1.832 7.109 1 92.5 106 GLY B CA 1
ATOM 1762 C C . GLY B 1 106 ? -1.368 -3.121 7.238 1 92.5 106 GLY B C 1
ATOM 1763 O O . GLY B 1 106 ? -0.355 -3.305 6.562 1 92.5 106 GLY B O 1
ATOM 1764 N N . HIS B 1 107 ? -1.831 -3.965 8.016 1 91.94 107 HIS B N 1
ATOM 1765 C CA . HIS B 1 107 ? -1.167 -5.25 8.211 1 91.94 107 HIS B CA 1
ATOM 1766 C C . HIS B 1 107 ? -1.271 -6.113 6.957 1 91.94 107 HIS B C 1
ATOM 1768 O O . HIS B 1 107 ? -0.297 -6.758 6.559 1 91.94 107 HIS B O 1
ATOM 1774 N N . ASP B 1 108 ? -2.434 -6.152 6.445 1 92.94 108 ASP B N 1
ATOM 1775 C CA . ASP B 1 108 ? -2.625 -6.895 5.203 1 92.94 108 ASP B CA 1
ATOM 1776 C C . ASP B 1 108 ? -1.673 -6.398 4.117 1 92.94 108 ASP B C 1
ATOM 1778 O O . ASP B 1 108 ? -1.216 -7.184 3.279 1 92.94 108 ASP B O 1
ATOM 1782 N N . LEU B 1 109 ? -1.323 -5.141 4.133 1 91.94 109 LEU B N 1
ATOM 1783 C CA . LEU B 1 109 ? -0.372 -4.531 3.209 1 91.94 109 LEU B CA 1
ATOM 1784 C C . LEU B 1 109 ? 1.059 -4.711 3.705 1 91.94 109 LEU B C 1
ATOM 1786 O O . LEU B 1 109 ? 2.006 -4.262 3.057 1 91.94 109 LEU B O 1
ATOM 1790 N N . MET B 1 110 ? 1.205 -5.277 4.809 1 89 110 MET B N 1
ATOM 1791 C CA . MET B 1 110 ? 2.477 -5.582 5.457 1 89 110 MET B CA 1
ATOM 1792 C C . MET B 1 110 ? 3.209 -4.301 5.848 1 89 110 MET B C 1
ATOM 1794 O O . MET B 1 110 ? 4.441 -4.254 5.824 1 89 110 MET B O 1
ATOM 1798 N N . LEU B 1 111 ? 2.506 -3.264 6.094 1 87.75 111 LEU B N 1
ATOM 1799 C CA . LEU B 1 111 ? 3.078 -1.973 6.457 1 87.75 111 LEU B CA 1
ATOM 1800 C C . LEU B 1 111 ? 3.225 -1.852 7.973 1 87.75 111 LEU B C 1
ATOM 1802 O O . LEU B 1 111 ? 3.979 -1.007 8.461 1 87.75 111 LEU B O 1
ATOM 1806 N N . CYS B 1 112 ? 2.504 -2.672 8.695 1 87.44 112 CYS B N 1
ATOM 1807 C CA . CYS B 1 112 ? 2.561 -2.594 10.148 1 87.44 112 CYS B CA 1
ATOM 1808 C C . CYS B 1 112 ? 2.223 -3.938 10.781 1 87.44 112 CYS B C 1
ATOM 1810 O O . CYS B 1 112 ? 1.774 -4.855 10.094 1 87.44 112 CYS B O 1
ATOM 1812 N N . ALA B 1 113 ? 2.539 -3.98 12.047 1 87.44 113 ALA B N 1
ATOM 1813 C CA . ALA B 1 113 ? 2.18 -5.176 12.805 1 87.44 113 ALA B CA 1
ATOM 1814 C C . ALA B 1 113 ? 0.677 -5.23 13.07 1 87.44 113 ALA B C 1
ATOM 1816 O O . ALA B 1 113 ? -0.008 -4.207 13.008 1 87.44 113 ALA B O 1
ATOM 1817 N N . PRO B 1 114 ? 0.067 -6.469 13.227 1 85.75 114 PRO B N 1
ATOM 1818 C CA . PRO B 1 114 ? -1.383 -6.633 13.359 1 85.75 114 PRO B CA 1
ATOM 1819 C C . PRO B 1 114 ? -1.972 -5.777 14.477 1 85.75 114 PRO B C 1
ATOM 1821 O O . PRO B 1 114 ? -3.131 -5.367 14.398 1 85.75 114 PRO B O 1
ATOM 1824 N N . ASP B 1 115 ? -1.265 -5.434 15.453 1 80.25 115 ASP B N 1
ATOM 1825 C CA . ASP B 1 115 ? -1.844 -4.68 16.562 1 80.25 115 ASP B CA 1
ATOM 1826 C C . ASP B 1 115 ? -1.146 -3.332 16.734 1 80.25 115 ASP B C 1
ATOM 1828 O O . ASP B 1 115 ? -1.179 -2.744 17.812 1 80.25 115 ASP B O 1
ATOM 1832 N N . ASP B 1 116 ? -0.535 -3.008 15.656 1 77.5 116 ASP B N 1
ATOM 1833 C CA . ASP B 1 116 ? 0.179 -1.738 15.742 1 77.5 116 ASP B CA 1
ATOM 1834 C C . ASP B 1 116 ? -0.743 -0.567 15.414 1 77.5 116 ASP B C 1
ATOM 1836 O O . ASP B 1 116 ? -0.841 -0.155 14.258 1 77.5 116 ASP B O 1
ATOM 1840 N N . GLN B 1 117 ? -1.335 -0.08 16.406 1 64.12 117 GLN B N 1
ATOM 1841 C CA . GLN B 1 117 ? -2.299 0.998 16.203 1 64.12 117 GLN B CA 1
ATOM 1842 C C . GLN B 1 117 ? -1.592 2.326 15.953 1 64.12 117 GLN B C 1
ATOM 1844 O O . GLN B 1 117 ? -2.221 3.301 15.531 1 64.12 117 GLN B O 1
ATOM 1849 N N . ASP B 1 118 ? -0.223 2.295 16.312 1 59.97 118 ASP B N 1
ATOM 1850 C CA . ASP B 1 118 ? 0.553 3.498 16.031 1 59.97 118 ASP B CA 1
ATOM 1851 C C . ASP B 1 118 ? 0.81 3.645 14.523 1 59.97 118 ASP B C 1
ATOM 1853 O O . ASP B 1 118 ? 1.542 4.543 14.102 1 59.97 118 ASP B O 1
ATOM 1857 N N . LEU B 1 119 ? 0.454 2.699 13.656 1 55.47 119 LEU B N 1
ATOM 1858 C CA . LEU B 1 119 ? 0.611 2.668 12.203 1 55.47 119 LEU B CA 1
ATOM 1859 C C . LEU B 1 119 ? 0.547 4.074 11.617 1 55.47 119 LEU B C 1
ATOM 1861 O O . LEU B 1 119 ? 1.332 4.422 10.734 1 55.47 119 LEU B O 1
ATOM 1865 N N . LEU B 1 120 ? -0.44 4.852 11.984 1 53.56 120 LEU B N 1
ATOM 1866 C CA . LEU B 1 120 ? -0.69 6.145 11.359 1 53.56 120 LEU B CA 1
ATOM 1867 C C . LEU B 1 120 ? 0.549 7.031 11.43 1 53.56 120 LEU B C 1
ATOM 1869 O O . LEU B 1 120 ? 0.722 7.934 10.609 1 53.56 120 LEU B O 1
ATOM 1873 N N . MET B 1 121 ? 1.343 6.746 12.414 1 48.91 121 MET B N 1
ATOM 1874 C CA . MET B 1 121 ? 2.574 7.527 12.484 1 48.91 121 MET B CA 1
ATOM 1875 C C . MET B 1 121 ? 3.754 6.734 11.93 1 48.91 121 MET B C 1
ATOM 1877 O O . MET B 1 121 ? 4.246 5.809 12.578 1 48.91 121 MET B O 1
ATOM 1881 N N . PRO B 1 122 ? 3.631 6.406 10.68 1 42.38 122 PRO B N 1
ATOM 1882 C CA . PRO B 1 122 ? 4.57 5.457 10.078 1 42.38 122 PRO B CA 1
ATOM 1883 C C . PRO B 1 122 ? 6.016 5.707 10.508 1 42.38 122 PRO B C 1
ATOM 1885 O O . PRO B 1 122 ? 6.527 6.82 10.344 1 42.38 122 PRO B O 1
ATOM 1888 N N . GLU B 1 123 ? 6.434 5.355 11.539 1 39.66 123 GLU B N 1
ATOM 1889 C CA . GLU B 1 123 ? 7.883 5.336 11.727 1 39.66 123 GLU B CA 1
ATOM 1890 C C . GLU B 1 123 ? 8.594 4.805 10.484 1 39.66 123 GLU B C 1
ATOM 1892 O O . GLU B 1 123 ? 9.82 4.852 10.398 1 39.66 123 GLU B O 1
ATOM 1897 N N . GLY B 1 124 ? 8.039 3.855 9.82 1 36.81 124 GLY B N 1
ATOM 1898 C CA . GLY B 1 124 ? 8.742 2.955 8.914 1 36.81 124 GLY B CA 1
ATOM 1899 C C . GLY B 1 124 ? 9.094 3.594 7.586 1 36.81 124 GLY B C 1
ATOM 1900 O O . GLY B 1 124 ? 8.664 3.117 6.531 1 36.81 124 GLY B O 1
ATOM 1901 N N . THR B 1 125 ? 9.008 4.91 7.363 1 31.48 125 THR B N 1
ATOM 1902 C CA . THR B 1 125 ? 9.742 5.273 6.156 1 31.48 125 THR B CA 1
ATOM 1903 C C . THR B 1 125 ? 11.086 4.547 6.094 1 31.48 125 THR B C 1
ATOM 1905 O O . THR B 1 125 ? 11.906 4.672 7.008 1 31.48 125 THR B O 1
ATOM 1908 N N . PRO B 1 126 ? 10.938 3.48 5.152 1 29.64 126 PRO B N 1
ATOM 1909 C CA . PRO B 1 126 ? 12.305 2.977 5.016 1 29.64 126 PRO B CA 1
ATOM 1910 C C . PRO B 1 126 ? 13.328 4.098 4.863 1 29.64 126 PRO B C 1
ATOM 1912 O O . PRO B 1 126 ? 12.984 5.203 4.441 1 29.64 126 PRO B O 1
#

Sequence (252 aa):
MAEKGAGGGAGGGSDDSYYEDVGDDCVVKAAVEVFEKLKGISCPFLDGLYITEPKTIMELLCRPSKYRLDILEWMCIRVCPSLQDKFSLLKGNAVDMKIQEMVKLGHDLMLCAPDDQDLLMPEGTPMAEKGAGGGAGGGSDDSYYEDVGDDCVVKAAVEVFEKLKGISCPFLDGLYITEPKTIMELLCRPSKYRLDILEWMCIRVCPSLQDKFSLLKGNAVDMKIQEMVKLGHDLMLCAPDDQDLLMPEGTP

InterPro domains:
  IPR029711 HAUS augmin-like complex subunit 7-like [PTHR14352] (24-122)

Solvent-accessible surface area (backbone atoms only — not comparable to full-atom values): 15099 Å² total; per-residue (Å²): 131,90,71,88,75,86,76,81,77,77,76,73,74,76,70,76,64,64,77,63,66,55,78,56,43,55,51,26,52,50,33,45,51,51,50,50,50,39,57,71,71,60,42,75,89,54,60,89,64,87,81,79,55,48,67,59,48,26,45,54,66,48,39,92,45,71,67,30,48,53,51,51,50,52,49,48,27,60,58,28,61,73,45,47,61,55,56,65,72,34,71,81,81,22,63,64,53,46,48,49,53,49,23,45,47,33,26,52,68,66,75,34,53,77,82,34,77,65,46,74,52,62,75,71,67,124,139,76,87,68,85,74,77,75,77,78,74,75,74,76,70,76,65,65,80,62,67,54,79,56,42,54,50,27,51,50,32,45,50,52,51,51,50,40,56,70,71,61,42,74,90,54,62,90,64,87,82,79,56,47,66,60,47,26,43,54,67,47,40,92,46,70,67,32,48,52,50,51,50,52,49,49,26,62,58,28,61,73,45,47,62,55,55,64,72,33,70,80,82,21,63,64,53,46,47,50,53,50,23,44,47,33,24,52,69,66,74,35,52,76,81,33,76,62,49,73,51,63,76,72,68,124

Nearest PDB structures (foldseek):
  8at4-assembly1_G  TM=8.879E-01  e=2.344E-06  Xenopus laevis
  8fck-assembly1_G  TM=8.729E-01  e=2.113E-06  Xenopus laevis
  8fck-assembly1_G  TM=8.795E-01  e=2.627E-06  Xenopus laevis
  8at4-assembly1_G  TM=8.893E-01  e=2.914E-06  Xenopus laevis

pLDDT: mean 75.86, std 24.37, range [21.08, 96.62]

Secondary structure (DSSP, 8-state):
---------------TT-S--HHHHHHHHHHHHHHHHHHHTT-GGGTT-----HHHHHHHHHS--HHHHHHHHHHHHHH-THHHHHHHHTSSSHHHHHHHHHHHHHHHTTSS-TT-GGGGS-----/---------------TT-S--HHHHHHHHHHHHHHHHHHHTT-GGGTT-----HHHHHHHHHS--HHHHHHHHHHHHHH-THHHHHHHHTSSSHHHHHHHHHHHHHHHTTSS-TT-GGGGS-----

Foldseek 3Di:
DPDDDPDPPPPPPPCPVPVPPVLVVLLLVVLVVVLVVCVVVPPPLCPPPDDDDSVVSSCQCAPDDPSNLVSLLVVVCVVPVVCVVVQVVQPPVRSVVSLLVSLCVCVVVPQDDNPPSSSSNRSPPD/DDDPPVPPPPPPPPCPVPVPPVLVVLLLVVLVVVLVVCVVVPPPLCPPPDDDDSVVSSCQCAPDDPSNLVSLLVVVCVVPVVCVVVQVVQPPVRSVVSLLVSLCVCVVVPQDDNPPSSSSNRPPPD

Organism: Rattus norvegicus (NCBI:txid10116)

Radius of gyration: 26.6 Å; Cα contacts (8 Å, |Δi|>4): 176; chains: 2; bounding box: 87×89×57 Å